Protein AF-A0A7J8BQX2-F1 (afdb_monomer_lite)

Secondary structure (DSSP, 8-state):
----PPPPSS-TT-B-HHHHTTS-EEE-TTS-EEEETTEEEEEGGGHHHHHHHHHHHHTT-S-EEEE--TTSSS-SS-----S-HHHHGGGSPTT-EEEEEE-----BSTTTTTHHHHHIIIIIHHHEEEEEEEEE--HHHHHHHHHHT-S-HHHHHHHHTHHHHHHTT--GGGEEEEEEE-PPPTT-SS---SEEEEEEEE--

InterPro domains:
  IPR016550 Guanidinoacetate N-methyltransferase [PIRSF009285] (1-204)
  IPR029063 S-adenosyl-L-methionine-dependent methyltransferase superfamily [G3DSA:3.40.50.150] (2-77)
  IPR029063 S-adenosyl-L-methionine-dependent methyltransferase superfamily [G3DSA:3.40.50.150] (78-204)
  IPR029063 S-adenosyl-L-methionine-dependent methyltransferase superfamily [SSF53335] (11-202)
  IPR051038 RMT2/GAMT Methyltransferase [PTHR32379] (76-202)

Foldseek 3Di:
DDDPDQDALADVWAFQVVVQQVFDFDQDPVSQFTDTPNHGQDGCLCLVVLCVLLCLQCVQPAAEAEADCGSVSSPDDDDDDDDHCVPVQVVAAFQHGLGYEYRGADRTPVCLLPVVLCCLLPHVQRRHHAFHKYKYDRQLNQQVCCVPPDVDSVVVCVVRPVVSNVNSPFDPVQKDKDKDFRADPPPDSRHGRRIDMIIITGHD

Sequence (204 aa):
MSSSAATPIFAPGENCSPAWRAAPAAYDASDTHLQILGKPVMERWETPYMHALAAAAASKGGRVLEVGFGMAIAATKVVPLKGLWEEVAPTLPDGHFDGILYDTYPLSEETWHTHQFGFIRGHAFRLLKPGGVLTYCNLTSWGELLKTKYSDISTMFQETQVPALLEAGFRPENIRTQVMELVPPADCRYYAFPRVLTPLVTKH

Radius of gyration: 16.62 Å; chains: 1; bounding box: 55×33×41 Å

pLDDT: mean 94.2, std 10.03, range [35.66, 98.88]

Structure (mmCIF, N/CA/C/O backbone):
data_AF-A0A7J8BQX2-F1
#
_entry.id   AF-A0A7J8BQX2-F1
#
loop_
_atom_site.group_PDB
_atom_site.id
_atom_site.type_symbol
_atom_site.label_atom_id
_atom_site.label_alt_id
_atom_site.label_comp_id
_atom_site.label_asym_id
_atom_site.label_entity_id
_atom_site.label_seq_id
_atom_site.pdbx_PDB_ins_code
_atom_site.Cartn_x
_atom_site.Cartn_y
_atom_site.Cartn_z
_atom_site.occupancy
_atom_site.B_iso_or_equiv
_atom_site.auth_seq_id
_atom_site.auth_comp_id
_atom_site.auth_asym_id
_atom_site.auth_atom_id
_atom_site.pdbx_PDB_model_num
ATOM 1 N N . MET A 1 1 ? 34.840 -0.366 -14.457 1.00 35.66 1 MET A N 1
ATOM 2 C CA . MET A 1 1 ? 33.537 -0.855 -14.951 1.00 35.66 1 MET A CA 1
ATOM 3 C C . MET A 1 1 ? 32.502 0.158 -14.506 1.00 35.66 1 MET A C 1
ATOM 5 O O . MET A 1 1 ? 32.422 0.410 -13.313 1.00 35.66 1 MET A O 1
ATOM 9 N N . SER A 1 2 ? 31.848 0.843 -15.443 1.00 36.66 2 SER A N 1
ATOM 10 C CA . SER A 1 2 ? 30.860 1.873 -15.115 1.00 36.66 2 SER A CA 1
ATOM 11 C C . SER A 1 2 ? 29.645 1.181 -14.503 1.00 36.66 2 SER A C 1
ATOM 13 O O . SER A 1 2 ? 29.052 0.326 -15.158 1.00 36.66 2 SER A O 1
ATOM 15 N N . SER A 1 3 ? 29.321 1.469 -13.239 1.00 40.25 3 SER A N 1
ATOM 16 C CA . SER A 1 3 ? 28.053 1.031 -12.662 1.00 40.25 3 SER A CA 1
ATOM 17 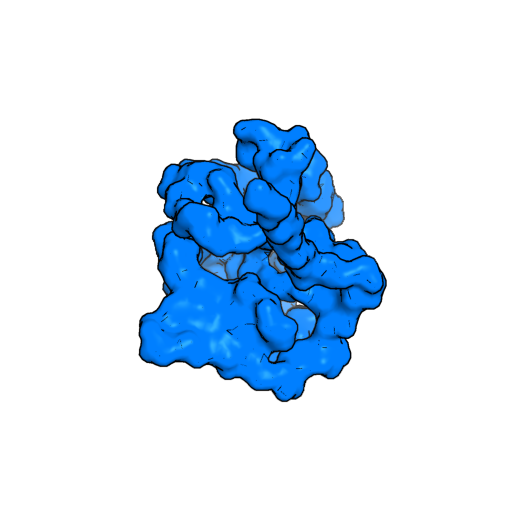C C . SER A 1 3 ? 26.959 1.728 -13.462 1.00 40.25 3 SER A C 1
ATOM 19 O O . SER A 1 3 ? 26.853 2.955 -13.393 1.00 40.25 3 SER A O 1
ATOM 21 N N . SER A 1 4 ? 26.178 0.995 -14.258 1.00 42.53 4 SER A N 1
ATOM 22 C CA . SER A 1 4 ? 24.987 1.589 -14.856 1.00 42.53 4 SER A CA 1
ATOM 23 C C . SER A 1 4 ? 24.111 2.055 -13.699 1.00 42.53 4 SER A C 1
ATOM 25 O O . SER A 1 4 ? 23.650 1.227 -12.911 1.00 42.53 4 SER A O 1
ATOM 27 N N . ALA A 1 5 ? 23.942 3.367 -13.546 1.00 55.00 5 ALA A N 1
ATOM 28 C CA . ALA A 1 5 ? 22.985 3.901 -12.593 1.00 55.00 5 ALA A CA 1
ATOM 29 C C . ALA A 1 5 ? 21.635 3.236 -12.889 1.00 55.00 5 ALA A C 1
ATOM 31 O O . ALA A 1 5 ? 21.180 3.253 -14.035 1.00 55.00 5 ALA A O 1
ATOM 32 N N . ALA A 1 6 ? 21.051 2.571 -11.890 1.00 65.12 6 ALA A N 1
ATOM 33 C CA . ALA A 1 6 ? 19.770 1.904 -12.054 1.00 65.12 6 ALA A CA 1
ATOM 34 C C . ALA A 1 6 ? 18.740 2.928 -12.549 1.00 65.12 6 ALA A C 1
ATOM 36 O O . ALA A 1 6 ? 18.610 4.007 -11.970 1.00 65.12 6 ALA A O 1
ATOM 37 N N . THR A 1 7 ? 18.043 2.614 -13.642 1.00 78.12 7 THR A N 1
ATOM 38 C CA . THR A 1 7 ? 17.021 3.497 -14.211 1.00 78.12 7 THR A CA 1
ATOM 39 C C . THR A 1 7 ? 15.927 3.745 -13.166 1.00 78.12 7 THR A C 1
ATOM 41 O O . THR A 1 7 ? 15.432 2.755 -12.605 1.00 78.12 7 THR A O 1
ATOM 44 N N . PRO A 1 8 ? 15.552 5.014 -12.902 1.00 86.56 8 PRO A N 1
ATOM 45 C CA . PRO A 1 8 ? 14.514 5.344 -11.929 1.00 86.56 8 PRO A CA 1
ATOM 46 C C . PRO A 1 8 ? 13.174 4.712 -12.319 1.00 86.56 8 PRO A C 1
ATOM 48 O O . PRO A 1 8 ? 12.943 4.395 -13.487 1.00 86.56 8 PRO A O 1
ATOM 51 N N . ILE A 1 9 ? 12.291 4.521 -11.335 1.00 90.38 9 ILE A N 1
ATOM 52 C CA . ILE A 1 9 ? 10.957 3.945 -11.566 1.00 90.38 9 ILE A CA 1
ATOM 53 C C . ILE A 1 9 ? 10.106 4.857 -12.459 1.00 90.38 9 ILE A C 1
ATOM 55 O O . ILE A 1 9 ? 9.391 4.356 -13.331 1.00 90.38 9 ILE A O 1
ATOM 59 N N . PHE A 1 10 ? 10.219 6.175 -12.270 1.00 93.12 10 PHE A N 1
ATOM 60 C CA . PHE A 1 10 ? 9.600 7.180 -13.128 1.00 93.12 10 PHE A CA 1
ATOM 61 C C . PHE A 1 10 ? 10.633 8.109 -13.757 1.00 93.12 10 PHE A C 1
ATOM 63 O O . PHE A 1 10 ? 11.588 8.532 -13.102 1.00 93.12 10 PHE A O 1
ATOM 70 N N . ALA A 1 11 ? 10.422 8.452 -15.025 1.00 93.81 11 ALA A N 1
ATOM 71 C CA . ALA A 1 11 ? 11.100 9.585 -15.644 1.00 93.81 11 ALA A CA 1
ATOM 72 C C . ALA A 1 11 ? 10.478 10.917 -15.164 1.00 93.81 11 ALA A C 1
ATOM 74 O O . ALA A 1 11 ? 9.301 10.939 -14.793 1.00 93.81 11 ALA A O 1
ATOM 75 N N . PRO A 1 12 ? 11.221 12.042 -15.199 1.00 94.56 12 PRO A N 1
ATOM 76 C CA . PRO A 1 12 ? 10.672 13.348 -14.833 1.00 94.56 12 PRO A CA 1
ATOM 77 C C . PRO A 1 12 ? 9.405 13.683 -15.633 1.00 94.56 12 PRO A C 1
ATOM 79 O O . PRO A 1 12 ? 9.425 13.652 -16.866 1.00 94.56 12 PRO A O 1
ATOM 82 N N . GLY A 1 13 ? 8.309 13.999 -14.936 1.00 95.00 13 GLY A N 1
ATOM 83 C CA . GLY A 1 13 ? 7.017 14.325 -15.554 1.00 95.00 13 GLY A CA 1
ATOM 84 C C . GLY A 1 13 ? 6.263 13.138 -16.171 1.00 95.00 13 GLY A C 1
ATOM 85 O O . GLY A 1 13 ? 5.269 13.346 -16.867 1.00 95.00 13 GLY A O 1
ATOM 86 N N . GLU A 1 14 ? 6.708 11.898 -15.949 1.00 96.75 14 GLU A N 1
ATOM 87 C CA . GLU A 1 14 ? 6.020 10.715 -16.463 1.00 96.75 14 GLU A CA 1
ATOM 88 C C . GLU A 1 14 ? 4.640 10.543 -15.809 1.00 96.75 14 GLU A C 1
ATOM 90 O O . GLU A 1 14 ? 4.500 10.569 -14.584 1.00 96.75 14 GLU A O 1
ATOM 95 N N . ASN A 1 15 ? 3.619 10.317 -16.641 1.00 96.56 15 ASN A N 1
ATOM 96 C CA . ASN A 1 15 ? 2.254 10.021 -16.218 1.00 96.56 15 ASN A CA 1
ATOM 97 C C . ASN A 1 15 ? 1.692 8.837 -17.017 1.00 96.56 15 ASN A C 1
ATOM 99 O O . ASN A 1 15 ? 1.434 8.930 -18.217 1.00 96.56 15 ASN A O 1
ATOM 103 N N . CYS A 1 16 ? 1.484 7.723 -16.328 1.00 95.62 16 CYS A N 1
ATOM 104 C CA . CYS A 1 16 ? 0.988 6.465 -16.871 1.00 95.62 16 CYS A CA 1
ATOM 105 C C . CYS A 1 16 ? -0.530 6.301 -16.735 1.00 95.62 16 CYS A C 1
ATOM 107 O O . CYS A 1 16 ? -1.086 5.387 -17.346 1.00 95.62 16 CYS A O 1
ATOM 109 N N . SER A 1 17 ? -1.207 7.162 -15.965 1.00 92.69 17 SER A N 1
ATOM 110 C CA . SER A 1 17 ? -2.637 7.024 -15.653 1.00 92.69 17 SER A CA 1
ATOM 111 C C . SER A 1 17 ? -3.531 6.854 -16.897 1.00 92.69 17 SER A C 1
ATOM 113 O O . SER A 1 17 ? -4.303 5.890 -16.934 1.00 92.69 17 SER A O 1
ATOM 115 N N . PRO A 1 18 ? -3.380 7.652 -17.981 1.00 94.06 18 PRO A N 1
ATOM 116 C CA . PRO A 1 18 ? -4.224 7.507 -19.173 1.00 94.06 18 PRO A CA 1
ATOM 117 C C . PRO A 1 18 ? -4.060 6.162 -19.894 1.00 94.06 18 PRO A C 1
ATOM 119 O O . PRO A 1 18 ? -5.002 5.666 -20.510 1.00 94.06 18 PRO A O 1
ATOM 122 N N . ALA A 1 19 ? -2.865 5.570 -19.829 1.00 94.56 19 ALA A N 1
ATOM 123 C CA . ALA A 1 19 ? -2.541 4.323 -20.517 1.00 94.56 19 ALA A CA 1
ATOM 124 C C . ALA A 1 19 ? -2.828 3.080 -19.662 1.00 94.56 19 ALA A C 1
ATOM 126 O O . ALA A 1 19 ? -3.014 1.993 -20.210 1.00 94.56 19 ALA A O 1
ATOM 127 N N . TRP A 1 20 ? -2.897 3.226 -18.334 1.00 94.94 20 TRP A N 1
ATOM 128 C CA . TRP A 1 20 ? -2.900 2.109 -17.385 1.00 94.94 20 TRP A CA 1
ATOM 129 C C . TRP A 1 20 ? -4.010 1.089 -17.647 1.00 94.94 20 TRP A C 1
ATOM 131 O O . TRP A 1 20 ? -3.778 -0.115 -17.626 1.00 94.94 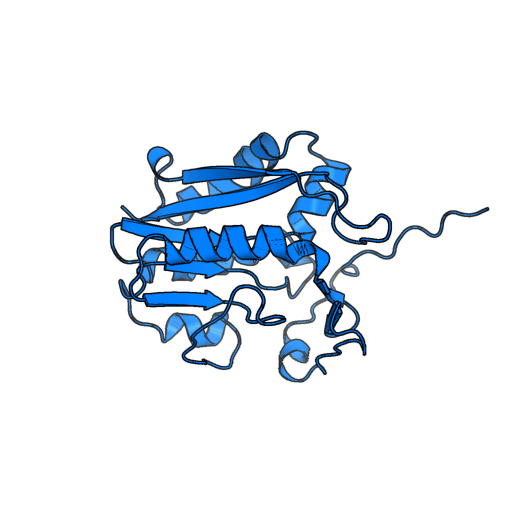20 TRP A O 1
ATOM 141 N N . ARG A 1 21 ? -5.219 1.567 -17.968 1.00 92.56 21 ARG A N 1
ATOM 142 C CA . ARG A 1 21 ? -6.397 0.712 -18.196 1.00 92.56 21 ARG A CA 1
ATOM 143 C C . ARG A 1 21 ? -6.239 -0.240 -19.384 1.00 92.56 21 ARG A C 1
ATOM 145 O O . ARG A 1 21 ? -6.819 -1.324 -19.364 1.00 92.56 21 ARG A O 1
ATOM 152 N N . ALA A 1 22 ? -5.537 0.195 -20.426 1.00 94.25 22 ALA A N 1
ATOM 153 C CA . ALA A 1 22 ? -5.365 -0.556 -21.668 1.00 94.25 22 ALA A CA 1
ATOM 154 C C . ALA A 1 22 ? -3.989 -1.232 -21.766 1.00 94.25 22 ALA A C 1
ATOM 156 O O . ALA A 1 22 ? -3.761 -2.015 -22.687 1.00 94.25 22 ALA A O 1
ATOM 157 N N . ALA A 1 23 ? -3.077 -0.924 -20.842 1.00 96.31 23 ALA A N 1
ATOM 158 C CA . ALA A 1 23 ? -1.740 -1.483 -20.825 1.00 96.31 23 ALA A CA 1
ATOM 159 C C . ALA A 1 23 ? -1.790 -3.010 -20.625 1.00 96.31 23 ALA A C 1
ATOM 161 O O . ALA A 1 23 ? -2.500 -3.490 -19.736 1.00 96.31 23 ALA A O 1
ATOM 162 N N . PRO A 1 24 ? -1.036 -3.791 -21.418 1.00 95.75 24 PRO A N 1
ATOM 163 C CA . PRO A 1 24 ? -0.912 -5.223 -21.190 1.00 95.75 24 PRO A CA 1
ATOM 164 C C . PRO A 1 24 ? -0.323 -5.508 -19.804 1.00 95.75 24 PRO A C 1
ATOM 166 O O . PRO A 1 24 ? 0.697 -4.929 -19.429 1.00 95.75 24 PRO A O 1
ATOM 169 N N . ALA A 1 25 ? -0.951 -6.427 -19.072 1.00 96.50 25 ALA A N 1
ATOM 170 C CA . ALA A 1 25 ? -0.379 -7.014 -17.869 1.00 96.50 25 ALA A CA 1
ATOM 171 C C . ALA A 1 25 ? 0.563 -8.153 -18.280 1.00 96.50 25 ALA A C 1
ATOM 173 O O . ALA A 1 25 ? 0.112 -9.179 -18.794 1.00 96.50 25 ALA A O 1
ATOM 174 N N . ALA A 1 26 ? 1.865 -7.950 -18.097 1.00 96.81 26 ALA A N 1
ATOM 175 C CA . ALA A 1 26 ? 2.896 -8.918 -18.440 1.00 96.81 26 ALA A CA 1
ATOM 176 C C . ALA A 1 26 ? 3.285 -9.723 -17.194 1.00 96.81 26 ALA A C 1
ATOM 178 O O . ALA A 1 26 ? 4.014 -9.228 -16.336 1.00 96.81 26 ALA A O 1
ATOM 179 N N . TYR A 1 27 ? 2.787 -10.955 -17.116 1.00 96.44 27 TYR A N 1
ATOM 180 C CA . TYR A 1 27 ? 3.249 -11.964 -16.164 1.00 96.44 27 TYR A CA 1
ATOM 181 C C . TYR A 1 27 ? 4.399 -12.745 -16.804 1.00 96.44 27 TYR A C 1
ATOM 183 O O . TYR A 1 27 ? 4.314 -13.117 -17.980 1.00 96.44 27 TYR A O 1
ATOM 191 N N . ASP A 1 28 ? 5.479 -12.979 -16.065 1.00 94.88 28 ASP A N 1
ATOM 192 C CA . ASP A 1 28 ? 6.559 -13.852 -16.526 1.00 94.88 28 ASP A CA 1
ATOM 193 C C . ASP A 1 28 ? 6.142 -15.335 -16.500 1.00 94.88 28 ASP A C 1
ATOM 195 O O . ASP A 1 28 ? 5.155 -15.731 -15.883 1.00 94.88 28 ASP A O 1
ATOM 199 N N . ALA A 1 29 ? 6.890 -16.190 -17.203 1.00 95.69 29 ALA A N 1
ATOM 200 C CA . ALA A 1 29 ? 6.536 -17.607 -17.350 1.00 95.69 29 ALA A CA 1
ATOM 201 C C . ALA A 1 29 ? 6.573 -18.391 -16.024 1.00 95.69 29 ALA A C 1
ATOM 203 O O . ALA A 1 29 ? 5.869 -19.388 -15.879 1.00 95.69 29 ALA A O 1
ATOM 204 N N . SER A 1 30 ? 7.401 -17.952 -15.072 1.00 95.31 30 SER A N 1
ATOM 205 C CA . SER A 1 30 ? 7.474 -18.493 -13.711 1.00 95.31 30 SER A CA 1
ATOM 206 C C . SER A 1 30 ? 6.420 -17.911 -12.769 1.00 95.31 30 SER A C 1
ATOM 208 O O . SER A 1 30 ? 6.366 -18.327 -11.611 1.00 95.31 30 SER A O 1
ATOM 210 N N . ASP A 1 31 ? 5.597 -16.974 -13.251 1.00 94.25 31 ASP A N 1
ATOM 211 C CA . ASP A 1 31 ? 4.585 -16.259 -12.479 1.00 94.25 31 ASP A CA 1
ATOM 212 C C . ASP A 1 31 ? 5.177 -15.644 -11.204 1.00 94.25 31 ASP A C 1
ATOM 214 O O . ASP A 1 31 ? 4.578 -15.690 -10.144 1.00 94.25 31 ASP A O 1
ATOM 218 N N . THR A 1 32 ? 6.400 -15.124 -11.276 1.00 95.06 32 THR A N 1
ATOM 219 C CA . THR A 1 32 ? 7.143 -14.489 -10.181 1.00 95.06 32 THR A CA 1
ATOM 220 C C . THR A 1 32 ? 7.116 -12.965 -10.229 1.00 95.06 32 THR A C 1
ATOM 222 O O . THR A 1 32 ? 7.325 -12.348 -9.185 1.00 95.06 32 THR A O 1
ATOM 225 N N . HIS A 1 33 ? 6.824 -12.372 -11.390 1.00 95.56 33 HIS A N 1
ATOM 226 C CA . HIS A 1 33 ? 6.801 -10.925 -11.604 1.00 95.56 33 HIS A CA 1
ATOM 227 C C . HIS A 1 33 ? 5.577 -10.513 -12.422 1.00 95.56 33 HIS A C 1
ATOM 229 O O . HIS A 1 33 ? 5.249 -11.130 -13.437 1.00 95.56 33 HIS A O 1
ATOM 235 N N . LEU A 1 34 ? 4.968 -9.399 -12.027 1.00 96.81 34 LEU A N 1
ATOM 236 C CA . LEU A 1 34 ? 3.984 -8.668 -12.812 1.00 96.81 34 LEU A CA 1
ATOM 237 C C . LEU A 1 34 ? 4.567 -7.320 -13.226 1.00 96.81 34 LEU A C 1
ATOM 239 O O . LEU A 1 34 ? 4.945 -6.500 -12.385 1.00 96.81 34 LEU A O 1
ATOM 243 N N . GLN A 1 35 ? 4.568 -7.062 -14.531 1.00 96.69 35 GLN A N 1
ATOM 244 C CA . GLN A 1 35 ? 4.929 -5.771 -15.097 1.00 96.69 35 GLN A CA 1
ATOM 245 C C . GLN A 1 35 ? 3.771 -5.147 -15.871 1.00 96.69 35 GLN A C 1
ATOM 247 O O . GLN A 1 35 ? 3.062 -5.814 -16.623 1.00 96.69 35 GLN A O 1
ATOM 252 N N . ILE A 1 36 ? 3.610 -3.833 -15.725 1.00 96.56 36 ILE A N 1
ATOM 253 C CA . ILE A 1 36 ? 2.681 -3.019 -16.520 1.00 96.56 36 ILE A CA 1
ATOM 254 C C . ILE A 1 36 ? 3.464 -1.806 -17.011 1.00 96.56 36 ILE A C 1
ATOM 256 O O . ILE A 1 36 ? 4.127 -1.136 -16.222 1.00 96.56 36 ILE A O 1
ATOM 260 N N . LEU A 1 37 ? 3.449 -1.550 -18.325 1.00 95.81 37 LEU A N 1
ATOM 261 C CA . LEU A 1 37 ? 4.271 -0.503 -18.960 1.00 95.81 37 LEU A CA 1
ATOM 262 C C . LEU A 1 37 ? 5.776 -0.620 -18.619 1.00 95.81 37 LEU A C 1
ATOM 264 O O . LEU A 1 37 ? 6.475 0.381 -18.493 1.00 95.81 37 LEU A O 1
ATOM 268 N N . GLY A 1 38 ? 6.273 -1.850 -18.433 1.00 94.06 38 GLY A N 1
ATOM 269 C CA . GLY A 1 38 ? 7.666 -2.129 -18.057 1.00 94.06 38 GLY A CA 1
ATOM 270 C C . GLY A 1 38 ? 8.026 -1.796 -16.602 1.00 94.06 38 GLY A C 1
ATOM 271 O O . GLY A 1 38 ? 9.192 -1.915 -16.224 1.00 94.06 38 GLY A O 1
ATOM 272 N N . LYS A 1 39 ? 7.054 -1.385 -15.779 1.00 95.25 39 LYS A N 1
ATOM 273 C CA . LYS A 1 39 ? 7.255 -1.086 -14.356 1.00 95.25 39 LYS A CA 1
ATOM 274 C C . LYS A 1 39 ? 7.078 -2.352 -13.508 1.00 95.25 39 LYS A C 1
ATOM 276 O O . LYS A 1 39 ? 6.156 -3.111 -13.805 1.00 95.25 39 LYS A O 1
ATOM 281 N N . PRO A 1 40 ? 7.916 -2.593 -12.479 1.00 95.00 40 PRO A N 1
ATOM 282 C CA . PRO A 1 40 ? 7.775 -3.742 -11.583 1.00 95.00 40 PRO A CA 1
ATOM 283 C C . PRO A 1 40 ? 6.602 -3.491 -10.628 1.00 95.00 40 PRO A C 1
ATOM 285 O O . PRO A 1 40 ? 6.750 -2.765 -9.649 1.00 95.00 40 PRO A O 1
ATOM 288 N N . VAL A 1 41 ? 5.417 -4.003 -10.971 1.00 95.62 41 VAL A N 1
ATOM 289 C CA . VAL A 1 41 ? 4.172 -3.724 -10.235 1.00 95.62 41 VAL A CA 1
ATOM 290 C C . VAL A 1 41 ? 4.012 -4.643 -9.031 1.00 95.62 41 VAL A C 1
ATOM 292 O O . VAL A 1 41 ? 3.532 -4.182 -8.004 1.00 95.62 41 VAL A O 1
ATOM 295 N N . MET A 1 42 ? 4.379 -5.919 -9.164 1.00 95.69 42 MET A N 1
ATOM 296 C CA . MET A 1 42 ? 4.287 -6.904 -8.085 1.00 95.69 42 MET A CA 1
ATOM 297 C C . MET A 1 42 ? 5.329 -8.006 -8.279 1.00 95.69 42 MET A C 1
ATOM 299 O O . MET A 1 42 ? 5.531 -8.458 -9.409 1.00 95.69 42 MET A O 1
ATOM 303 N N . GLU A 1 43 ? 5.946 -8.475 -7.195 1.00 96.50 43 GLU A N 1
ATOM 304 C CA . GLU A 1 43 ? 6.924 -9.569 -7.223 1.00 96.50 43 GLU A CA 1
ATOM 305 C C . GLU A 1 43 ? 6.673 -10.589 -6.099 1.00 96.50 43 GLU A C 1
ATOM 307 O O . GLU A 1 43 ? 6.316 -10.244 -4.971 1.00 96.50 43 GLU A O 1
ATOM 312 N N . ARG A 1 44 ? 6.886 -11.884 -6.370 1.00 96.44 44 ARG A N 1
ATOM 313 C CA . ARG A 1 44 ? 6.571 -12.964 -5.411 1.00 96.44 44 ARG A CA 1
ATOM 314 C C . ARG A 1 44 ? 7.412 -12.961 -4.135 1.00 96.44 44 ARG A C 1
ATOM 316 O O . ARG A 1 44 ? 6.974 -13.557 -3.148 1.00 96.44 44 ARG A O 1
ATOM 323 N N . TRP A 1 45 ? 8.583 -12.324 -4.109 1.00 97.56 45 TRP A N 1
ATOM 324 C CA . TRP A 1 45 ? 9.386 -12.235 -2.880 1.00 97.56 45 TRP A CA 1
ATOM 325 C C . TRP A 1 45 ? 8.634 -11.501 -1.757 1.00 97.56 45 TRP A C 1
ATOM 327 O O . TRP A 1 45 ? 8.873 -11.763 -0.579 1.00 97.56 45 TRP A O 1
ATOM 337 N N . GLU A 1 46 ? 7.659 -10.662 -2.117 1.00 96.94 46 GLU A N 1
ATOM 338 C CA . GLU A 1 46 ? 6.804 -9.910 -1.196 1.00 96.94 46 GLU A CA 1
ATOM 339 C C . GLU A 1 46 ? 5.752 -10.779 -0.491 1.00 96.94 46 GLU A C 1
ATOM 341 O O . GLU A 1 46 ? 5.045 -10.296 0.390 1.00 96.94 46 GLU A O 1
ATOM 346 N N . THR A 1 47 ? 5.636 -12.068 -0.833 1.00 97.00 47 THR A N 1
ATOM 347 C CA . THR A 1 47 ? 4.580 -12.961 -0.321 1.00 97.00 47 THR A CA 1
ATOM 348 C C . THR A 1 47 ? 4.401 -12.914 1.204 1.00 97.00 47 THR A C 1
ATOM 350 O O . THR A 1 47 ? 3.265 -12.742 1.655 1.00 97.00 47 THR A O 1
ATOM 353 N N . PRO A 1 48 ? 5.461 -13.003 2.037 1.00 97.69 48 PRO A N 1
ATOM 354 C CA . PRO A 1 48 ? 5.296 -12.921 3.490 1.00 97.69 48 PRO A CA 1
ATOM 355 C C . PRO A 1 48 ? 4.705 -11.582 3.948 1.00 97.69 48 PRO A C 1
ATOM 357 O O . PRO A 1 48 ? 3.926 -11.545 4.899 1.00 97.69 48 PRO A O 1
ATOM 360 N N . TYR A 1 49 ? 5.050 -10.495 3.257 1.00 98.19 49 TYR A N 1
ATOM 361 C CA . TYR A 1 49 ? 4.549 -9.161 3.556 1.00 98.19 49 TYR A CA 1
ATOM 362 C C . TYR A 1 49 ? 3.090 -8.988 3.130 1.00 98.19 49 TYR A C 1
ATOM 364 O O . TYR A 1 49 ? 2.270 -8.507 3.911 1.00 98.19 49 TYR A O 1
ATOM 372 N N . MET A 1 50 ? 2.730 -9.479 1.946 1.00 97.62 50 MET A N 1
ATOM 373 C CA . MET A 1 50 ? 1.341 -9.500 1.484 1.00 97.62 50 MET A CA 1
ATOM 374 C C . MET A 1 50 ? 0.431 -10.292 2.422 1.00 97.62 50 MET A C 1
ATOM 376 O O . MET A 1 50 ? -0.687 -9.865 2.702 1.00 97.62 50 MET A O 1
ATOM 380 N N . HIS A 1 51 ? 0.918 -11.402 2.985 1.00 96.19 51 HIS A N 1
ATOM 381 C CA . HIS A 1 51 ? 0.183 -12.132 4.018 1.00 96.19 51 HIS A CA 1
ATOM 382 C C . HIS A 1 51 ? -0.026 -11.298 5.292 1.00 96.19 51 HIS A C 1
ATOM 384 O O . HIS A 1 51 ? -1.094 -11.383 5.899 1.00 96.19 51 HIS A O 1
ATOM 390 N N . ALA A 1 52 ? 0.951 -10.479 5.697 1.00 97.50 52 ALA A N 1
ATOM 391 C CA . ALA A 1 52 ? 0.814 -9.594 6.855 1.00 97.50 52 ALA A CA 1
ATOM 392 C C . ALA A 1 52 ? -0.239 -8.497 6.617 1.00 97.50 52 ALA A C 1
ATOM 394 O O . ALA A 1 52 ? -1.097 -8.274 7.476 1.00 97.50 52 ALA A O 1
ATOM 395 N N . LEU A 1 53 ? -0.241 -7.876 5.431 1.00 97.81 53 LEU A N 1
ATOM 396 C CA . LEU A 1 53 ? -1.269 -6.910 5.025 1.00 97.81 53 LEU A CA 1
ATOM 397 C C . LEU A 1 53 ? -2.657 -7.566 4.961 1.00 97.81 53 LEU A C 1
ATOM 399 O O . LEU A 1 53 ? -3.616 -7.059 5.545 1.00 97.81 53 LEU A O 1
ATOM 403 N N . ALA A 1 54 ? -2.770 -8.735 4.328 1.00 96.25 54 ALA A N 1
ATOM 404 C CA . ALA A 1 54 ? -4.025 -9.481 4.253 1.00 96.25 54 ALA A CA 1
ATOM 405 C C . ALA A 1 54 ? -4.566 -9.826 5.650 1.00 96.25 54 ALA A C 1
ATOM 407 O O . ALA A 1 54 ? -5.748 -9.616 5.929 1.00 96.25 54 ALA A O 1
ATOM 408 N N . ALA A 1 55 ? -3.700 -10.282 6.561 1.00 95.88 55 ALA A N 1
ATOM 409 C CA . ALA A 1 55 ? -4.072 -10.569 7.944 1.00 95.88 55 ALA A CA 1
ATOM 410 C C . ALA A 1 55 ? -4.523 -9.309 8.703 1.00 95.88 55 ALA A C 1
ATOM 412 O O . ALA A 1 55 ? -5.501 -9.365 9.453 1.00 95.88 55 ALA A O 1
ATOM 413 N N . ALA A 1 56 ? -3.860 -8.166 8.498 1.00 97.31 56 ALA A N 1
ATOM 414 C CA . ALA A 1 56 ? -4.243 -6.900 9.120 1.00 97.31 56 ALA A CA 1
ATOM 415 C C . ALA A 1 56 ? -5.627 -6.429 8.642 1.00 97.31 56 ALA A C 1
ATOM 417 O O . ALA A 1 56 ? -6.494 -6.131 9.473 1.00 97.31 56 ALA A O 1
ATOM 418 N N . ALA A 1 57 ? -5.867 -6.433 7.328 1.00 97.19 57 ALA A N 1
ATOM 419 C CA . ALA A 1 57 ? -7.154 -6.054 6.745 1.00 97.19 57 ALA A CA 1
ATOM 420 C C . ALA A 1 57 ? -8.279 -7.019 7.159 1.00 97.19 57 ALA A C 1
ATOM 422 O O . ALA A 1 57 ? -9.373 -6.588 7.509 1.00 97.19 57 ALA A O 1
ATOM 423 N N . ALA A 1 58 ? -8.009 -8.325 7.201 1.00 96.62 58 ALA A N 1
ATOM 424 C CA . ALA A 1 58 ? -8.990 -9.337 7.589 1.00 96.62 58 ALA A CA 1
ATOM 425 C C . ALA A 1 58 ? -9.144 -9.518 9.112 1.00 96.62 58 ALA A C 1
ATOM 427 O O . ALA A 1 58 ? -9.971 -10.319 9.548 1.00 96.62 58 ALA A O 1
ATOM 428 N N . SER A 1 59 ? -8.402 -8.772 9.940 1.00 97.12 59 SER A N 1
ATOM 429 C CA . SER A 1 59 ? -8.361 -8.956 11.404 1.00 97.12 59 SER A CA 1
ATOM 430 C C . SER A 1 59 ? -9.706 -8.761 12.117 1.00 97.12 59 SER A C 1
ATOM 432 O O . SER A 1 59 ? -9.877 -9.202 13.255 1.00 97.12 59 SER A O 1
ATOM 434 N N . LYS A 1 60 ? -10.672 -8.108 11.459 1.00 96.88 60 LYS A N 1
ATOM 435 C CA . LYS A 1 60 ? -12.045 -7.906 11.950 1.00 96.88 60 LYS A CA 1
ATOM 436 C C . LYS A 1 60 ? -13.067 -8.863 11.329 1.00 96.88 60 LYS A C 1
ATOM 438 O O . LYS A 1 60 ? -14.236 -8.829 11.708 1.00 96.88 60 LYS A O 1
ATOM 443 N N . GLY A 1 61 ? -12.642 -9.724 10.403 1.00 92.31 61 GLY A N 1
ATOM 444 C CA . GLY A 1 61 ? -13.535 -10.526 9.575 1.00 92.31 61 GLY A CA 1
ATOM 445 C C . GLY A 1 61 ? -14.457 -9.643 8.730 1.00 92.31 61 GLY A C 1
ATOM 446 O O . GLY A 1 61 ? -14.076 -8.557 8.301 1.00 92.31 61 GLY A O 1
ATOM 447 N N . GLY A 1 62 ? -15.687 -10.104 8.500 1.00 94.38 62 GLY A N 1
ATOM 448 C CA . GLY A 1 62 ? -16.709 -9.304 7.826 1.00 94.38 62 GLY A CA 1
ATOM 449 C C . GLY A 1 62 ? -16.366 -8.975 6.370 1.00 94.38 62 GLY A C 1
ATOM 450 O O . GLY A 1 62 ? -15.990 -9.857 5.598 1.00 94.38 62 GLY A O 1
ATOM 451 N N . ARG A 1 63 ? -16.572 -7.714 5.975 1.00 95.94 63 ARG A N 1
ATOM 452 C CA . ARG A 1 63 ? -16.342 -7.227 4.607 1.00 95.94 63 ARG A CA 1
ATOM 453 C C . ARG A 1 63 ? -14.991 -6.531 4.509 1.00 95.94 63 ARG A C 1
ATOM 455 O O . ARG A 1 63 ? -14.803 -5.481 5.120 1.00 95.94 63 ARG A O 1
ATOM 462 N N . VAL A 1 64 ? -14.104 -7.070 3.680 1.00 96.75 64 VAL A N 1
ATOM 463 C CA . VAL A 1 64 ? -12.793 -6.484 3.382 1.00 96.75 64 VAL A CA 1
ATOM 464 C C . VAL A 1 64 ? -12.809 -5.888 1.975 1.00 96.75 64 VAL A C 1
ATOM 466 O O . VAL A 1 64 ? -13.261 -6.544 1.037 1.00 96.75 64 VAL A O 1
ATOM 469 N N . LEU A 1 65 ? -12.345 -4.646 1.835 1.00 97.12 65 LEU A N 1
ATOM 470 C CA . LEU A 1 65 ? -12.072 -4.011 0.545 1.00 97.12 65 LEU A CA 1
ATOM 471 C C . LEU A 1 65 ? -10.580 -4.119 0.244 1.00 97.12 65 LEU A C 1
ATOM 473 O O . LEU A 1 65 ? -9.765 -3.614 1.006 1.00 97.12 65 LEU A O 1
ATOM 477 N N . GLU A 1 66 ? -10.236 -4.714 -0.887 1.00 96.81 66 GLU A N 1
ATOM 478 C CA . GLU A 1 66 ? -8.878 -4.715 -1.425 1.00 96.81 66 GLU A CA 1
ATOM 479 C C . GLU A 1 66 ? -8.832 -3.806 -2.655 1.00 96.81 66 GLU A C 1
ATOM 481 O O . GLU A 1 66 ? -9.685 -3.906 -3.542 1.00 96.81 66 GLU A O 1
ATOM 486 N N . VAL A 1 67 ? -7.864 -2.892 -2.695 1.00 95.75 67 VAL A N 1
ATOM 487 C CA . VAL A 1 67 ? -7.648 -1.969 -3.812 1.00 95.75 67 VAL A CA 1
ATOM 488 C C . VAL A 1 67 ? -6.284 -2.273 -4.420 1.00 95.75 67 VAL A C 1
ATOM 490 O O . VAL A 1 67 ? -5.264 -1.905 -3.846 1.00 95.75 67 VAL A O 1
ATOM 493 N N . GLY A 1 68 ? -6.307 -2.927 -5.586 1.00 91.69 68 GLY A N 1
ATOM 494 C CA . GLY A 1 68 ? -5.128 -3.462 -6.273 1.00 91.69 68 GLY A CA 1
ATOM 495 C C . GLY A 1 68 ? -5.040 -4.983 -6.131 1.00 91.69 68 GLY A C 1
ATOM 496 O O . GLY A 1 68 ? -4.682 -5.484 -5.083 1.00 91.69 68 GLY A O 1
ATOM 497 N N . PHE A 1 69 ? -5.400 -5.724 -7.187 1.00 91.94 69 PHE A N 1
ATOM 498 C CA . PHE A 1 69 ? -5.459 -7.197 -7.141 1.00 91.94 69 PHE A CA 1
ATOM 499 C C . PHE A 1 69 ? -4.100 -7.876 -7.386 1.00 91.94 69 PHE A C 1
ATOM 501 O O . PHE A 1 69 ? -3.869 -8.997 -6.935 1.00 91.94 69 PHE A O 1
ATOM 508 N N . GLY A 1 70 ? -3.212 -7.213 -8.138 1.00 90.50 70 GLY A N 1
ATOM 509 C CA . GLY A 1 70 ? -1.870 -7.706 -8.454 1.00 90.50 70 GLY A CA 1
ATOM 510 C C . GLY A 1 70 ? -1.862 -9.162 -8.927 1.00 90.50 70 GLY A C 1
ATOM 511 O O . GLY A 1 70 ? -2.564 -9.528 -9.868 1.00 90.50 70 GLY A O 1
ATOM 512 N N . MET A 1 71 ? -1.075 -9.986 -8.235 1.00 90.94 71 MET A N 1
ATOM 513 C CA . MET A 1 71 ? -0.906 -11.422 -8.491 1.00 90.94 71 MET A CA 1
ATOM 514 C C . MET A 1 71 ? -1.785 -12.308 -7.586 1.00 90.94 71 MET A C 1
ATOM 516 O O . MET A 1 71 ? -1.476 -13.482 -7.390 1.00 90.94 71 MET A O 1
ATOM 520 N N . ALA A 1 72 ? -2.845 -11.752 -6.984 1.00 89.00 72 ALA A N 1
ATOM 521 C CA . ALA A 1 72 ? -3.745 -12.452 -6.060 1.00 89.00 72 ALA A CA 1
ATOM 522 C C . ALA A 1 72 ? -3.043 -13.093 -4.843 1.00 89.00 72 ALA A C 1
ATOM 524 O O . ALA A 1 72 ? -3.485 -14.117 -4.330 1.00 89.00 72 ALA A O 1
ATOM 525 N N . ILE A 1 73 ? -1.937 -12.501 -4.376 1.00 76.19 73 ILE A N 1
ATOM 526 C CA . ILE A 1 73 ? -1.186 -13.017 -3.221 1.00 76.19 73 ILE A CA 1
ATOM 527 C C . ILE A 1 73 ? -1.934 -12.717 -1.909 1.00 76.19 73 ILE A C 1
ATOM 529 O O . ILE A 1 73 ? -1.970 -13.559 -1.015 1.00 76.19 73 ILE A O 1
ATOM 533 N N . ALA A 1 74 ? -2.568 -11.545 -1.799 1.00 70.44 74 ALA A N 1
ATOM 534 C CA . ALA A 1 74 ? -3.389 -11.175 -0.642 1.00 70.44 74 ALA A CA 1
ATOM 535 C C . ALA A 1 74 ? -4.840 -11.705 -0.727 1.00 70.44 74 ALA A C 1
ATOM 537 O O . ALA A 1 74 ? -5.473 -11.972 0.298 1.00 70.44 74 ALA A O 1
ATOM 538 N N . ALA A 1 75 ? -5.364 -11.888 -1.942 1.00 79.06 75 ALA A N 1
ATOM 539 C CA . ALA A 1 75 ? -6.774 -12.164 -2.202 1.00 79.06 75 ALA A CA 1
ATOM 540 C C . ALA A 1 75 ? -7.117 -13.667 -2.220 1.00 79.06 75 ALA A C 1
ATOM 542 O O . ALA A 1 75 ? -6.501 -14.447 -2.939 1.00 79.06 75 ALA A O 1
ATOM 543 N N . THR A 1 76 ? -8.182 -14.083 -1.520 1.00 67.06 76 THR A N 1
ATOM 544 C CA . THR A 1 76 ? -8.688 -15.480 -1.572 1.00 67.06 76 THR A CA 1
ATOM 545 C C . THR A 1 76 ? -10.180 -15.614 -1.904 1.00 67.06 76 THR A C 1
ATOM 547 O O . THR A 1 76 ? 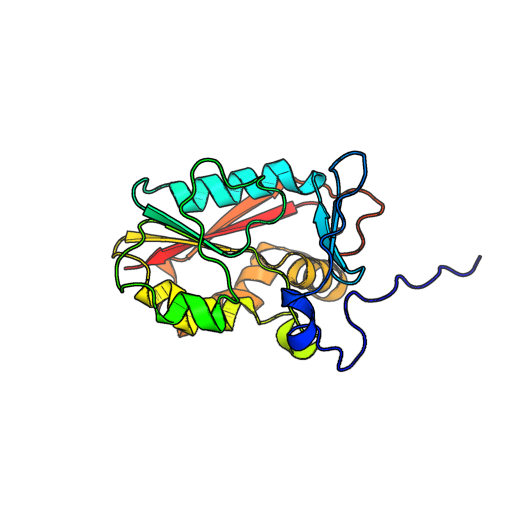-10.585 -16.609 -2.504 1.00 67.06 76 THR A O 1
ATOM 550 N N . LYS A 1 77 ? -11.023 -14.625 -1.567 1.00 68.25 77 LYS A N 1
ATOM 551 C CA . LYS A 1 77 ? -12.466 -14.611 -1.883 1.00 68.25 77 LYS A CA 1
ATOM 552 C C . LYS A 1 77 ? -12.925 -13.187 -2.201 1.00 68.25 77 LYS A C 1
ATOM 554 O O . LYS A 1 77 ? -12.936 -12.344 -1.310 1.00 68.25 77 LYS A O 1
ATOM 559 N N . VAL A 1 78 ? -13.316 -12.927 -3.453 1.00 75.88 78 VAL A N 1
ATOM 560 C CA . VAL A 1 78 ? -13.477 -11.553 -3.967 1.00 75.88 78 VAL A CA 1
ATOM 561 C C . VAL A 1 78 ? -14.810 -11.307 -4.676 1.00 75.88 78 VAL A C 1
ATOM 563 O O . VAL A 1 78 ? -15.335 -12.179 -5.367 1.00 75.88 78 VAL A O 1
ATOM 566 N N . VAL A 1 79 ? -15.335 -10.086 -4.530 1.00 78.94 79 VAL A N 1
ATOM 567 C CA . VAL A 1 79 ? -16.358 -9.506 -5.413 1.00 78.94 79 VAL A CA 1
ATOM 568 C C . VAL A 1 79 ? -15.651 -8.446 -6.263 1.00 78.94 79 VAL A C 1
ATOM 570 O O . VAL A 1 79 ? -15.262 -7.413 -5.717 1.00 78.94 79 VAL A O 1
ATOM 573 N N . PRO A 1 80 ? -15.417 -8.692 -7.564 1.00 82.38 80 PRO A N 1
ATOM 574 C CA . PRO A 1 80 ? -14.579 -7.815 -8.370 1.00 82.38 80 PRO A CA 1
ATOM 575 C C . PRO A 1 80 ? -15.325 -6.547 -8.798 1.00 82.38 80 PRO A C 1
ATOM 577 O O . PRO A 1 80 ? -16.448 -6.609 -9.298 1.00 82.38 80 PRO A O 1
ATOM 580 N N . LEU A 1 81 ? -14.650 -5.403 -8.681 1.00 82.62 81 LEU A N 1
ATOM 581 C CA . LEU A 1 81 ? -15.052 -4.133 -9.285 1.00 82.62 81 LEU A CA 1
ATOM 582 C C . LEU A 1 81 ? -13.913 -3.644 -10.179 1.00 82.62 81 LEU A C 1
ATOM 584 O O . LEU A 1 81 ? -12.786 -3.475 -9.721 1.00 82.62 81 LEU A O 1
ATOM 588 N N . LYS A 1 82 ? -14.193 -3.449 -11.470 1.00 87.19 82 LYS A N 1
ATOM 589 C CA . LYS A 1 82 ? -13.187 -3.039 -12.456 1.00 87.19 82 LYS A CA 1
ATOM 590 C C . LYS A 1 82 ? -13.195 -1.523 -12.626 1.00 87.19 82 LYS A C 1
ATOM 592 O O . LYS A 1 82 ? -14.214 -0.961 -13.010 1.00 87.19 82 LYS A O 1
ATOM 597 N N . GLY A 1 83 ? -12.040 -0.894 -12.446 1.00 89.25 83 GLY A N 1
ATOM 598 C CA . GLY A 1 83 ? -11.840 0.527 -12.713 1.00 89.25 83 GLY A CA 1
ATOM 599 C C . GLY A 1 83 ? -10.670 1.094 -11.920 1.00 89.25 83 GLY A C 1
ATOM 600 O O . GLY A 1 83 ? -10.042 0.385 -11.136 1.00 89.25 83 GLY A O 1
ATOM 601 N N . LEU A 1 84 ? -10.390 2.375 -12.144 1.00 90.81 84 LEU A N 1
ATOM 602 C CA . LEU A 1 84 ? -9.516 3.150 -11.270 1.00 90.81 84 LEU A CA 1
ATOM 603 C C . LEU A 1 84 ? -10.237 3.395 -9.938 1.00 90.81 84 LEU A C 1
ATOM 605 O O . LEU A 1 84 ? -11.463 3.554 -9.920 1.00 90.81 84 LEU A O 1
ATOM 609 N N . TRP A 1 85 ? -9.508 3.416 -8.820 1.00 93.62 85 TRP A N 1
ATOM 610 C CA . TRP A 1 85 ? -10.140 3.622 -7.512 1.00 93.62 85 TRP A CA 1
ATOM 611 C C . TRP A 1 85 ? -10.787 5.008 -7.435 1.00 93.62 85 TRP A C 1
ATOM 613 O O . TRP A 1 85 ? -11.820 5.157 -6.795 1.00 93.62 85 TRP A O 1
ATOM 623 N N . GLU A 1 86 ? -10.243 5.983 -8.158 1.00 93.88 86 GLU A N 1
ATOM 624 C CA . GLU A 1 86 ? -10.748 7.345 -8.309 1.00 93.88 86 GLU A CA 1
ATOM 625 C C . GLU A 1 86 ? -12.178 7.375 -8.877 1.00 93.88 86 GLU A C 1
ATOM 627 O O . GLU A 1 86 ? -12.960 8.264 -8.551 1.00 93.88 86 GLU A O 1
ATOM 632 N N . GLU A 1 87 ? -12.541 6.387 -9.700 1.00 93.19 87 GLU A N 1
ATOM 633 C CA . GLU A 1 87 ? -13.868 6.261 -10.317 1.00 93.19 87 GLU A CA 1
ATOM 634 C C . GLU A 1 87 ? -14.781 5.312 -9.529 1.00 93.19 87 GLU A C 1
ATOM 636 O O . GLU A 1 87 ? -15.984 5.543 -9.415 1.00 93.19 87 GLU A O 1
ATOM 641 N N . VAL A 1 88 ? -14.217 4.233 -8.976 1.00 95.19 88 VAL A N 1
ATOM 642 C CA . VAL A 1 88 ? -14.981 3.172 -8.304 1.00 95.19 88 VAL A CA 1
ATOM 643 C C . VAL A 1 88 ? -15.268 3.519 -6.847 1.00 95.19 88 VAL A C 1
ATOM 645 O O . VAL A 1 88 ? -16.403 3.366 -6.391 1.00 95.19 88 VAL A O 1
ATOM 648 N N . ALA A 1 89 ? -14.271 3.999 -6.100 1.00 95.88 89 ALA A N 1
ATOM 649 C CA . ALA A 1 89 ? -14.394 4.252 -4.669 1.00 95.88 89 ALA A CA 1
ATOM 650 C C . ALA A 1 89 ? -15.503 5.256 -4.318 1.00 95.88 89 ALA A C 1
ATOM 652 O O . ALA A 1 89 ? -16.169 5.005 -3.315 1.00 95.88 89 ALA A O 1
ATOM 653 N N . PRO A 1 90 ? -15.799 6.316 -5.103 1.00 97.69 90 PRO A N 1
ATOM 654 C CA . PRO A 1 90 ? -16.954 7.187 -4.857 1.00 97.69 90 PRO A CA 1
ATOM 655 C C . PRO A 1 90 ? -18.312 6.469 -4.876 1.00 97.69 90 PRO A C 1
ATOM 657 O O . PRO A 1 90 ? -19.236 6.896 -4.190 1.00 97.69 90 PRO A O 1
ATOM 660 N N . THR A 1 91 ? -18.439 5.363 -5.615 1.00 97.06 91 THR A N 1
ATOM 661 C CA . THR A 1 91 ? -19.701 4.605 -5.736 1.00 97.06 91 THR A CA 1
ATOM 662 C C . THR A 1 91 ? -19.968 3.674 -4.553 1.00 97.06 91 THR A C 1
ATOM 664 O O . THR A 1 91 ? -21.081 3.175 -4.387 1.00 97.06 91 THR A O 1
ATOM 667 N N . LEU A 1 92 ? -18.954 3.430 -3.718 1.00 97.00 92 LEU A N 1
ATOM 668 C CA . LEU A 1 92 ? -19.058 2.520 -2.585 1.00 97.00 92 LEU A CA 1
ATOM 669 C C . LEU A 1 92 ? -19.833 3.161 -1.416 1.00 97.00 92 LEU A C 1
ATOM 671 O O . LEU A 1 92 ? -19.711 4.366 -1.177 1.00 97.00 92 LEU A O 1
ATOM 675 N N . PRO A 1 93 ? -20.621 2.383 -0.659 1.00 97.38 93 PRO A N 1
ATOM 676 C CA . PRO A 1 93 ? -21.360 2.896 0.493 1.00 97.38 93 PRO A CA 1
ATOM 677 C C . PRO A 1 93 ? -20.441 3.243 1.676 1.00 97.38 93 PRO A C 1
ATOM 679 O O . PRO A 1 93 ? -19.463 2.544 1.946 1.00 97.38 93 PRO A O 1
ATOM 682 N N . ASP A 1 94 ? -20.798 4.295 2.416 1.00 98.38 94 ASP A N 1
ATOM 683 C CA . ASP A 1 94 ? -20.144 4.666 3.678 1.00 98.38 94 ASP A CA 1
ATOM 684 C C . ASP A 1 94 ? -20.303 3.580 4.748 1.00 98.38 94 ASP A C 1
ATOM 686 O O . ASP A 1 94 ? -21.302 2.855 4.784 1.00 98.38 94 ASP A O 1
ATOM 690 N N . GLY A 1 95 ? -19.325 3.489 5.655 1.00 98.25 95 GLY A N 1
ATOM 691 C CA . GLY A 1 95 ? -19.405 2.632 6.839 1.00 98.25 95 GLY A CA 1
ATOM 692 C C . GLY A 1 95 ? -19.637 1.159 6.511 1.00 98.25 95 GLY A C 1
ATOM 693 O O . GLY A 1 95 ? -20.334 0.455 7.244 1.00 98.25 95 GLY A O 1
ATOM 694 N N . HIS A 1 96 ? -19.120 0.686 5.380 1.00 97.94 96 HIS A N 1
ATOM 695 C CA . HIS A 1 96 ? -19.448 -0.633 4.864 1.00 97.94 96 HIS A CA 1
ATOM 696 C C . HIS A 1 96 ? -18.392 -1.678 5.208 1.00 97.94 96 HIS A C 1
ATOM 698 O O . HIS A 1 96 ? -18.749 -2.826 5.483 1.00 97.94 96 HIS A O 1
ATOM 704 N N . PHE A 1 97 ? -17.117 -1.311 5.235 1.00 98.25 97 PHE A N 1
ATOM 705 C CA . PHE A 1 97 ? -16.029 -2.278 5.331 1.00 98.25 97 PHE A CA 1
ATOM 706 C C . PHE A 1 97 ? -15.495 -2.399 6.758 1.00 98.25 97 PHE A C 1
ATOM 708 O O . PHE A 1 97 ? -15.329 -1.410 7.471 1.00 98.25 97 PHE A O 1
ATOM 715 N N . ASP A 1 98 ? -15.259 -3.638 7.173 1.00 98.44 98 ASP A N 1
ATOM 716 C CA . ASP A 1 98 ? -14.613 -4.004 8.434 1.00 98.44 98 ASP A CA 1
ATOM 717 C C . ASP A 1 98 ? -13.080 -3.932 8.299 1.00 98.44 98 ASP A C 1
ATOM 719 O O . ASP A 1 98 ? -12.374 -3.705 9.283 1.00 98.44 98 ASP A O 1
ATOM 723 N N . GLY A 1 99 ? -12.575 -4.047 7.067 1.00 98.44 99 GLY A N 1
ATOM 724 C CA . GLY A 1 99 ? -11.166 -3.902 6.734 1.00 98.44 99 GLY A CA 1
ATOM 725 C C . GLY A 1 99 ? -10.929 -3.315 5.345 1.00 98.44 99 GLY A C 1
ATOM 726 O O . GLY A 1 99 ? -11.740 -3.513 4.439 1.00 98.44 99 GLY A O 1
ATOM 727 N N . ILE A 1 100 ? -9.818 -2.605 5.168 1.00 98.62 100 ILE A N 1
ATOM 728 C CA . ILE A 1 100 ? -9.353 -2.102 3.872 1.00 98.62 100 ILE A CA 1
ATOM 729 C C . ILE A 1 100 ? -7.866 -2.431 3.710 1.00 98.62 100 ILE A C 1
ATOM 731 O O . ILE A 1 100 ? -7.075 -2.100 4.593 1.00 98.62 100 ILE A O 1
ATOM 735 N N . LEU A 1 101 ? -7.500 -3.035 2.580 1.00 98.44 101 LEU A N 1
ATOM 736 C CA . LEU A 1 101 ? -6.130 -3.196 2.094 1.00 98.44 101 LEU A CA 1
ATOM 737 C C . LEU A 1 101 ? -5.961 -2.313 0.854 1.00 98.44 101 LEU A C 1
ATOM 739 O O . LEU A 1 101 ? -6.664 -2.502 -0.138 1.00 98.44 101 LEU A O 1
ATOM 743 N N . TYR A 1 102 ? -5.054 -1.340 0.912 1.00 98.50 102 TYR A N 1
ATOM 744 C CA . TYR A 1 102 ? -4.672 -0.537 -0.251 1.00 98.50 102 TYR A CA 1
ATOM 745 C C . TYR A 1 102 ? -3.231 -0.848 -0.660 1.00 98.50 102 TYR A C 1
ATOM 747 O O . TYR A 1 102 ? -2.289 -0.447 0.022 1.00 98.50 102 TYR A O 1
ATOM 755 N N . ASP A 1 103 ? -3.073 -1.542 -1.780 1.00 97.44 103 ASP A N 1
ATOM 756 C CA . ASP A 1 103 ? -1.778 -1.853 -2.378 1.00 97.44 103 ASP A CA 1
ATOM 757 C C . ASP A 1 103 ? -1.880 -1.659 -3.892 1.00 97.44 103 ASP A C 1
ATOM 759 O O . ASP A 1 103 ? -2.147 -2.568 -4.676 1.00 97.44 103 ASP A O 1
ATOM 763 N N . THR A 1 104 ? -1.779 -0.397 -4.297 1.00 94.62 104 THR A N 1
ATOM 764 C CA . THR A 1 104 ? -1.788 -0.021 -5.711 1.00 94.62 104 THR A CA 1
ATOM 765 C C . THR A 1 104 ? -0.427 0.507 -6.118 1.00 94.62 104 THR A C 1
ATOM 767 O O . THR A 1 104 ? 0.450 0.745 -5.291 1.00 94.62 104 THR A O 1
ATOM 770 N N . TYR A 1 105 ? -0.274 0.743 -7.414 1.00 95.81 105 TYR A N 1
ATOM 771 C CA . TYR A 1 105 ? 0.939 1.299 -7.973 1.00 95.81 105 TYR A CA 1
ATOM 772 C C . TYR A 1 105 ? 0.777 2.808 -8.226 1.00 95.81 105 TYR A C 1
ATOM 774 O O . TYR A 1 105 ? -0.270 3.208 -8.750 1.00 95.81 105 TYR A O 1
ATOM 782 N N . PRO A 1 106 ? 1.776 3.656 -7.910 1.00 95.44 106 PRO A N 1
ATOM 783 C CA . PRO A 1 106 ? 1.759 5.058 -8.323 1.00 95.44 106 PRO A CA 1
ATOM 784 C C . PRO A 1 106 ? 1.607 5.162 -9.845 1.00 95.44 106 PRO A C 1
ATOM 786 O O . PRO A 1 106 ? 2.190 4.382 -10.590 1.00 95.44 106 PRO A O 1
ATOM 789 N N . LEU A 1 107 ? 0.828 6.128 -10.332 1.00 95.12 107 LEU A N 1
ATOM 790 C CA . LEU A 1 107 ? 0.583 6.283 -11.773 1.00 95.12 107 LEU A CA 1
ATOM 791 C C . LEU A 1 107 ? 1.327 7.469 -12.387 1.00 95.12 107 LEU A C 1
ATOM 793 O O . LEU A 1 107 ? 1.290 7.632 -13.604 1.00 95.12 107 LEU A O 1
ATOM 797 N N . SER A 1 108 ? 2.012 8.284 -11.587 1.00 96.06 108 SER A N 1
ATOM 798 C CA . SER A 1 108 ? 2.851 9.382 -12.065 1.00 96.06 108 SER A CA 1
ATOM 799 C C . SER A 1 108 ? 4.034 9.627 -11.137 1.00 96.06 108 SER A C 1
ATOM 801 O O . SER A 1 108 ? 3.995 9.269 -9.960 1.00 96.06 108 SER A O 1
ATOM 803 N N . GLU A 1 109 ? 5.060 10.292 -11.666 1.00 96.44 109 GLU A N 1
ATOM 804 C CA . GLU A 1 109 ? 6.208 10.761 -10.883 1.00 96.44 109 GLU A CA 1
ATOM 805 C C . GLU A 1 109 ? 5.771 11.693 -9.739 1.00 96.44 109 GLU A C 1
ATOM 807 O O . GLU A 1 109 ? 6.152 11.488 -8.589 1.00 96.44 109 GLU A O 1
ATOM 812 N N . GLU A 1 110 ? 4.860 12.627 -10.023 1.00 95.75 110 GLU A N 1
ATOM 813 C CA . GLU A 1 110 ? 4.314 13.582 -9.047 1.00 95.75 110 GLU A CA 1
ATOM 814 C C . GLU A 1 110 ? 3.623 12.901 -7.852 1.00 95.75 110 GLU A C 1
ATOM 816 O O . GLU A 1 110 ? 3.713 13.364 -6.714 1.00 95.75 110 GLU A O 1
ATOM 821 N N . THR A 1 111 ? 2.927 11.787 -8.099 1.00 96.00 111 THR A N 1
ATOM 822 C CA . THR A 1 111 ? 2.152 11.077 -7.069 1.00 96.00 111 THR A CA 1
ATOM 823 C C . THR A 1 111 ? 2.903 9.901 -6.456 1.00 96.00 111 THR A C 1
ATOM 825 O O . THR A 1 111 ? 2.332 9.169 -5.643 1.00 96.00 111 THR A O 1
ATOM 828 N N . TRP A 1 112 ? 4.187 9.727 -6.792 1.00 97.12 112 TRP A N 1
ATOM 829 C CA . TRP A 1 112 ? 4.976 8.568 -6.384 1.00 97.12 112 TRP A CA 1
ATOM 830 C C . TRP A 1 112 ? 4.916 8.329 -4.872 1.00 97.12 112 TRP A C 1
ATOM 832 O O . TRP A 1 112 ? 4.585 7.230 -4.431 1.00 97.12 112 TRP A O 1
ATOM 842 N N . HIS A 1 113 ? 5.138 9.366 -4.066 1.00 97.81 113 HIS A N 1
ATOM 843 C CA . HIS A 1 113 ? 5.136 9.249 -2.606 1.00 97.81 113 HIS A CA 1
ATOM 844 C C . HIS A 1 113 ? 3.762 9.465 -1.952 1.00 97.81 113 HIS A C 1
ATOM 846 O O . HIS A 1 113 ? 3.659 9.356 -0.728 1.00 97.81 113 HIS A O 1
ATOM 852 N N . THR A 1 114 ? 2.722 9.802 -2.722 1.00 97.88 114 THR A N 1
ATOM 853 C CA . THR A 1 114 ? 1.494 10.411 -2.179 1.00 97.88 114 THR A CA 1
ATOM 854 C C . THR A 1 114 ? 0.178 9.837 -2.707 1.00 97.88 114 THR A C 1
ATOM 856 O O . THR A 1 114 ? -0.864 10.157 -2.132 1.00 97.88 114 THR A O 1
ATOM 859 N N . HIS A 1 115 ? 0.174 8.976 -3.734 1.00 97.12 115 HIS A N 1
ATOM 860 C CA . HIS A 1 115 ? -1.063 8.428 -4.319 1.00 97.12 115 HIS A CA 1
ATOM 861 C C . HIS A 1 115 ? -1.980 7.769 -3.273 1.00 97.12 115 HIS A C 1
ATOM 863 O O . HIS A 1 115 ? -3.196 7.976 -3.282 1.00 97.12 115 HIS A O 1
ATOM 869 N N . GLN A 1 116 ? -1.395 7.061 -2.303 1.00 98.44 116 GLN A N 1
ATOM 870 C CA . GLN A 1 116 ? -2.121 6.424 -1.212 1.00 98.44 116 GLN A CA 1
ATOM 871 C C . GLN A 1 116 ? -2.883 7.435 -0.347 1.00 98.44 116 GLN A C 1
ATOM 873 O O . GLN A 1 116 ? -3.989 7.150 0.108 1.00 98.44 116 GLN A O 1
ATOM 878 N N . PHE A 1 117 ? -2.355 8.647 -0.158 1.00 98.38 117 PHE A N 1
ATOM 879 C CA . PHE A 1 117 ? -3.016 9.673 0.651 1.00 98.38 117 PHE A CA 1
ATOM 880 C C . PHE A 1 117 ? -4.286 10.206 -0.013 1.00 98.38 117 PHE A C 1
ATOM 882 O O . PHE A 1 117 ? -5.247 10.514 0.694 1.00 98.38 117 PHE A O 1
ATOM 889 N N . GLY A 1 118 ? -4.327 10.245 -1.351 1.00 96.56 118 GLY A N 1
ATOM 890 C CA . GLY A 1 118 ? -5.537 10.581 -2.105 1.00 96.56 118 GLY A CA 1
ATOM 891 C C . GLY A 1 118 ? -6.689 9.633 -1.770 1.00 96.56 118 GLY A C 1
ATOM 892 O O . GLY A 1 118 ? -7.771 10.078 -1.379 1.00 96.56 118 GLY A O 1
ATOM 893 N N . PHE A 1 119 ? -6.429 8.323 -1.811 1.00 98.19 119 PHE A N 1
ATOM 894 C CA . PHE A 1 119 ? -7.415 7.312 -1.430 1.00 98.19 119 PHE A CA 1
ATOM 895 C C . PHE A 1 119 ? -7.757 7.358 0.065 1.00 98.19 119 PHE A C 1
ATOM 897 O O . PHE A 1 119 ? -8.929 7.294 0.441 1.00 98.19 119 PHE A O 1
ATOM 904 N N . ILE A 1 120 ? -6.755 7.481 0.939 1.00 98.50 120 ILE A N 1
ATOM 905 C CA . ILE A 1 120 ? -6.964 7.438 2.390 1.00 98.50 120 ILE A CA 1
ATOM 906 C C . ILE A 1 120 ? -7.850 8.600 2.851 1.00 98.50 120 ILE A C 1
ATOM 908 O O . ILE A 1 120 ? -8.847 8.372 3.541 1.00 98.50 120 ILE A O 1
ATOM 912 N N . ARG A 1 121 ? -7.522 9.828 2.429 1.00 96.69 121 ARG A N 1
ATOM 913 C CA . ARG A 1 121 ? -8.279 11.033 2.787 1.00 96.69 121 ARG A CA 1
ATOM 914 C C . ARG A 1 121 ? -9.655 11.054 2.122 1.00 96.69 121 ARG A C 1
ATOM 916 O O . ARG A 1 121 ? -10.633 11.412 2.770 1.00 96.69 121 ARG A O 1
ATOM 923 N N . GLY A 1 122 ? -9.743 10.676 0.846 1.00 97.00 122 GLY A N 1
ATOM 924 C CA . GLY A 1 122 ? -11.001 10.725 0.098 1.00 97.00 122 GLY A CA 1
ATOM 925 C C . GLY A 1 122 ? -11.982 9.603 0.447 1.00 97.00 122 GLY A C 1
ATOM 926 O O . GLY A 1 122 ? -13.197 9.782 0.324 1.00 97.00 122 GLY A O 1
ATOM 927 N N . HIS A 1 123 ? -11.481 8.432 0.854 1.00 98.44 123 HIS A N 1
ATOM 928 C CA . HIS A 1 123 ? -12.287 7.210 0.862 1.00 98.44 123 HIS A CA 1
ATOM 929 C C . HIS A 1 123 ? -12.076 6.312 2.079 1.00 98.44 123 HIS A C 1
ATOM 931 O O . HIS A 1 123 ? -13.069 5.893 2.669 1.00 98.44 123 HIS A O 1
ATOM 937 N N . ALA A 1 124 ? -10.843 6.011 2.495 1.00 98.44 124 ALA A N 1
ATOM 938 C CA . ALA A 1 124 ? -10.639 4.995 3.536 1.00 98.44 124 ALA A CA 1
ATOM 939 C C . ALA A 1 124 ? -11.415 5.309 4.828 1.00 98.44 124 ALA A C 1
ATOM 941 O O . ALA A 1 124 ? -12.118 4.445 5.355 1.00 98.44 124 ALA A O 1
ATOM 942 N N . PHE A 1 125 ? -11.373 6.563 5.293 1.00 98.00 125 PHE A N 1
ATOM 943 C CA . PHE A 1 125 ? -12.081 6.955 6.511 1.00 98.00 125 PHE A CA 1
ATOM 944 C C . PHE A 1 125 ? -13.609 6.844 6.377 1.00 98.00 125 PHE A C 1
ATOM 946 O O . PHE A 1 125 ? -14.258 6.313 7.278 1.00 98.00 125 PHE A O 1
ATOM 953 N N . ARG A 1 126 ? -14.216 7.289 5.264 1.00 98.44 126 ARG A N 1
ATOM 954 C CA . ARG A 1 126 ? -15.681 7.192 5.074 1.00 98.44 126 ARG A CA 1
ATOM 955 C C . ARG A 1 126 ? -16.148 5.740 4.914 1.00 98.44 126 ARG A C 1
ATOM 957 O O . ARG A 1 126 ? -17.192 5.366 5.442 1.00 98.44 126 ARG A O 1
ATOM 964 N N . LEU A 1 127 ? -15.351 4.916 4.231 1.00 98.75 127 LEU A N 1
ATOM 965 C CA . LEU A 1 127 ? -15.700 3.547 3.849 1.00 98.75 127 LEU A CA 1
ATOM 966 C C . LEU A 1 127 ? -15.602 2.553 5.010 1.00 98.75 127 LEU A C 1
ATOM 968 O O . LEU A 1 127 ? -16.357 1.577 5.043 1.00 98.75 127 LEU A O 1
ATOM 972 N N . LEU A 1 128 ? -14.711 2.800 5.972 1.00 98.81 128 LEU A N 1
ATOM 973 C CA . LEU A 1 128 ? -14.591 1.975 7.172 1.00 98.81 128 LEU A CA 1
ATOM 974 C C . LEU A 1 128 ? -15.800 2.129 8.102 1.00 98.81 128 LEU A C 1
ATOM 976 O O . LEU A 1 128 ? -16.291 3.234 8.355 1.00 98.81 128 LEU A O 1
ATOM 980 N N . LYS A 1 129 ? -16.232 1.017 8.693 1.00 98.75 129 LYS A N 1
ATOM 981 C CA . LYS A 1 129 ? -17.062 1.009 9.906 1.00 98.75 129 LYS A CA 1
ATOM 982 C C . LYS A 1 129 ? -16.277 1.550 11.111 1.00 98.75 129 LYS A C 1
ATOM 984 O O . LYS A 1 129 ? -15.047 1.455 11.114 1.00 98.75 129 LYS A O 1
ATOM 989 N N . PRO A 1 130 ? -16.950 2.048 12.165 1.00 98.56 130 PRO A N 1
ATOM 990 C CA . PRO A 1 130 ? -16.312 2.231 13.469 1.00 98.56 130 PRO A CA 1
ATOM 991 C C . PRO A 1 130 ? -15.639 0.928 13.926 1.00 98.56 130 PRO A C 1
ATOM 993 O O . PRO A 1 130 ? -16.236 -0.146 13.838 1.00 98.56 130 PRO A O 1
ATOM 996 N N . GLY A 1 131 ? -14.381 1.006 14.360 1.00 98.44 131 GLY A N 1
ATOM 997 C CA . GLY A 1 131 ? -13.558 -0.153 14.717 1.00 98.44 131 GLY A CA 1
ATOM 998 C C . GLY A 1 131 ? -12.960 -0.933 13.537 1.00 98.44 131 GLY A C 1
ATOM 999 O O . GLY A 1 131 ? -12.215 -1.889 13.773 1.00 98.44 131 GLY A O 1
ATOM 1000 N N . GLY A 1 132 ? -13.256 -0.543 12.292 1.00 98.69 132 GLY A N 1
ATOM 1001 C CA . GLY A 1 132 ? -12.661 -1.134 11.095 1.00 98.69 132 GLY A CA 1
ATOM 1002 C C . GLY A 1 132 ? -11.189 -0.745 10.918 1.00 98.69 132 GLY A C 1
ATOM 1003 O O . GLY A 1 132 ? -10.751 0.294 11.420 1.00 98.69 132 GLY A O 1
ATOM 1004 N N . VAL A 1 133 ? -10.423 -1.582 10.214 1.00 98.75 133 VAL A N 1
ATOM 1005 C CA . VAL A 1 133 ? -8.959 -1.451 10.094 1.00 98.75 133 VAL A CA 1
ATOM 1006 C C . VAL A 1 133 ? -8.538 -1.151 8.658 1.00 98.75 133 VAL A C 1
ATOM 1008 O O . VAL A 1 133 ? -8.855 -1.897 7.739 1.00 98.75 133 VAL A O 1
ATOM 1011 N N . LEU A 1 134 ? -7.774 -0.081 8.469 1.00 98.88 134 LEU A N 1
ATOM 1012 C CA . LEU A 1 134 ? -7.022 0.197 7.250 1.00 98.88 134 LEU A CA 1
ATOM 1013 C C . LEU A 1 134 ? -5.590 -0.333 7.394 1.00 98.88 134 LEU A C 1
ATOM 1015 O O . LEU A 1 134 ? -4.914 -0.068 8.391 1.00 98.88 134 LEU A O 1
ATOM 1019 N N . THR A 1 135 ? -5.112 -1.001 6.352 1.00 98.81 135 THR A N 1
ATOM 1020 C CA . THR A 1 135 ? -3.695 -1.251 6.094 1.00 98.81 135 THR A CA 1
ATOM 1021 C C . THR A 1 135 ? -3.372 -0.893 4.646 1.00 98.81 135 THR A C 1
ATOM 1023 O O . THR A 1 135 ? -4.255 -0.887 3.784 1.00 98.81 135 THR A O 1
ATOM 1026 N N . TYR A 1 136 ? -2.126 -0.529 4.377 1.00 98.81 136 TYR A N 1
ATOM 1027 C CA . TYR A 1 136 ? -1.693 -0.117 3.049 1.00 98.81 136 TYR A CA 1
ATOM 1028 C C . TYR A 1 136 ? -0.177 -0.186 2.921 1.00 98.81 136 TYR A C 1
ATOM 1030 O O . TYR A 1 136 ? 0.537 -0.208 3.928 1.00 98.81 136 TYR A O 1
ATOM 1038 N N . CYS A 1 137 ? 0.308 -0.132 1.686 1.00 98.31 137 CYS A N 1
ATOM 1039 C CA . CYS A 1 137 ? 1.720 0.071 1.413 1.00 98.31 137 CYS A CA 1
ATOM 1040 C C . CYS A 1 137 ? 1.980 0.896 0.158 1.00 98.31 137 CYS A C 1
ATOM 1042 O O . CYS A 1 137 ? 1.100 1.124 -0.666 1.00 98.31 137 CYS A O 1
ATOM 1044 N N . ASN A 1 138 ? 3.215 1.385 0.066 1.00 98.50 138 ASN A N 1
ATOM 1045 C CA . ASN A 1 138 ? 3.782 1.988 -1.133 1.00 98.50 138 ASN A CA 1
ATOM 1046 C C . ASN A 1 138 ? 5.286 1.670 -1.142 1.00 98.50 138 ASN A C 1
ATOM 1048 O O . ASN A 1 138 ? 6.118 2.481 -0.726 1.00 98.50 138 ASN A O 1
ATOM 1052 N N . LEU A 1 139 ? 5.629 0.441 -1.542 1.00 98.12 139 LEU A N 1
ATOM 1053 C CA . LEU A 1 139 ? 6.999 -0.071 -1.442 1.00 98.12 139 LEU A CA 1
ATOM 1054 C C . LEU A 1 139 ? 7.987 0.733 -2.288 1.00 98.12 139 LEU A C 1
ATOM 1056 O O . LEU A 1 139 ? 9.100 0.978 -1.836 1.00 98.12 139 LEU A O 1
ATOM 1060 N N . THR A 1 140 ? 7.581 1.203 -3.470 1.00 97.25 140 THR A N 1
ATOM 1061 C CA . THR A 1 140 ? 8.463 2.025 -4.314 1.00 97.25 140 THR A CA 1
ATOM 1062 C C . THR A 1 140 ? 8.827 3.352 -3.639 1.00 97.25 140 THR A C 1
ATOM 1064 O O . THR A 1 140 ? 9.978 3.774 -3.706 1.00 97.25 140 THR A O 1
ATOM 1067 N N . SER A 1 141 ? 7.879 3.990 -2.945 1.00 98.38 141 SER A N 1
ATOM 1068 C CA . SER A 1 141 ? 8.124 5.201 -2.153 1.00 98.38 141 SER A CA 1
ATOM 1069 C C . SER A 1 141 ? 9.014 4.915 -0.946 1.00 98.38 141 SER A C 1
ATOM 1071 O O . SER A 1 141 ? 10.038 5.570 -0.745 1.00 98.38 141 SER A O 1
ATOM 1073 N N . TRP A 1 142 ? 8.637 3.925 -0.135 1.00 98.56 142 TRP A N 1
ATOM 1074 C CA . TRP A 1 142 ? 9.326 3.627 1.118 1.00 98.56 142 TRP A CA 1
ATOM 1075 C C . TRP A 1 142 ? 10.744 3.117 0.882 1.00 98.56 142 TRP A C 1
ATOM 1077 O O . TRP A 1 142 ? 11.653 3.505 1.612 1.00 98.56 142 TRP A O 1
ATOM 1087 N N . GLY A 1 143 ? 10.952 2.305 -0.154 1.00 97.94 143 GLY A N 1
ATOM 1088 C CA . GLY A 1 143 ? 12.272 1.826 -0.539 1.00 97.94 143 GLY A CA 1
ATOM 1089 C C . GLY A 1 143 ? 13.210 2.962 -0.946 1.00 97.94 143 GLY A C 1
ATOM 1090 O O . GLY A 1 143 ? 14.354 2.987 -0.493 1.00 97.94 143 GLY A O 1
ATOM 1091 N N . GLU A 1 144 ? 12.725 3.956 -1.696 1.00 97.25 144 GLU A N 1
ATOM 1092 C CA . GLU A 1 144 ? 13.523 5.140 -2.049 1.00 97.25 144 GLU A CA 1
ATOM 1093 C C . GLU A 1 144 ? 13.838 6.011 -0.820 1.00 97.25 144 GLU A C 1
ATOM 1095 O O . GLU A 1 144 ? 14.976 6.453 -0.629 1.00 97.25 144 GLU A O 1
ATOM 1100 N N . LEU A 1 145 ? 12.862 6.213 0.071 1.00 98.12 145 LEU A N 1
ATOM 1101 C CA . LEU A 1 145 ? 13.049 6.967 1.316 1.00 98.12 145 LEU A CA 1
ATOM 1102 C C . LEU A 1 145 ? 14.055 6.291 2.261 1.00 98.12 145 LEU A C 1
ATOM 1104 O O . LEU A 1 145 ? 14.903 6.972 2.839 1.00 98.12 145 LEU A O 1
ATOM 1108 N N . LEU A 1 146 ? 13.998 4.964 2.390 1.00 97.81 146 LEU A N 1
ATOM 1109 C CA . LEU A 1 146 ? 14.918 4.164 3.213 1.00 97.81 146 LEU A CA 1
ATOM 1110 C C . LEU A 1 146 ? 16.311 4.018 2.594 1.00 97.81 146 LEU A C 1
ATOM 1112 O O . LEU A 1 146 ? 17.278 3.696 3.278 1.00 97.81 146 LEU A O 1
ATOM 1116 N N . LYS A 1 147 ? 16.428 4.256 1.290 1.00 95.50 147 LYS A N 1
ATOM 1117 C CA . LYS A 1 147 ? 17.714 4.290 0.599 1.00 95.50 147 LYS A CA 1
ATOM 1118 C C . LYS A 1 147 ? 18.428 5.630 0.773 1.00 95.50 147 LYS A C 1
ATOM 1120 O O . LYS A 1 147 ? 19.655 5.659 0.805 1.00 95.50 147 LYS A O 1
ATOM 1125 N N . THR A 1 148 ? 17.681 6.733 0.843 1.00 94.44 148 THR A N 1
ATOM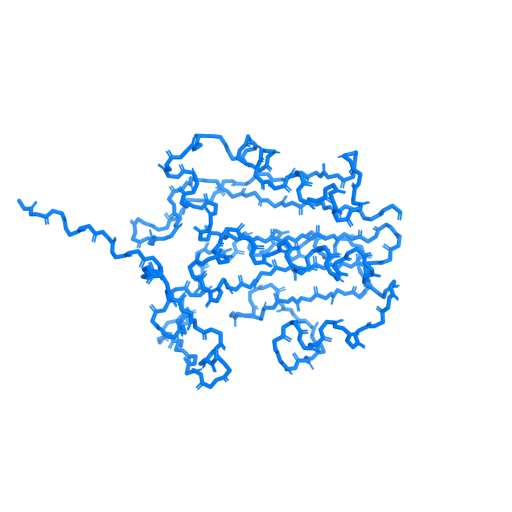 1126 C CA . THR A 1 148 ? 18.249 8.086 0.694 1.00 94.44 148 THR A CA 1
ATOM 1127 C C . THR A 1 148 ? 18.137 8.976 1.929 1.00 94.44 148 THR A C 1
ATOM 1129 O O . THR A 1 148 ? 19.016 9.808 2.144 1.00 94.44 148 THR A O 1
ATOM 1132 N N . LYS A 1 149 ? 17.076 8.839 2.733 1.00 97.69 149 LYS A N 1
ATOM 1133 C CA . LYS A 1 149 ? 16.749 9.786 3.815 1.00 97.69 149 LYS A CA 1
ATOM 1134 C C . LYS A 1 149 ? 16.692 9.151 5.199 1.00 97.69 149 LYS A C 1
ATOM 1136 O O . LYS A 1 149 ? 17.015 9.819 6.175 1.00 97.69 149 LYS A O 1
ATOM 1141 N N . TYR A 1 150 ? 16.293 7.886 5.291 1.00 98.44 150 TYR A N 1
ATOM 1142 C CA . TYR A 1 150 ? 16.007 7.228 6.564 1.00 98.44 150 TYR A CA 1
ATOM 1143 C C . TYR A 1 150 ? 16.787 5.929 6.722 1.00 98.44 150 TYR A C 1
ATOM 1145 O O . TYR A 1 150 ? 16.865 5.136 5.795 1.00 98.44 150 TYR A O 1
ATOM 1153 N N . SER A 1 151 ? 17.301 5.674 7.924 1.00 97.69 151 SER A N 1
ATOM 1154 C CA . SER A 1 151 ? 17.897 4.386 8.311 1.00 97.69 151 SER A CA 1
ATOM 1155 C C . SER A 1 151 ? 17.008 3.567 9.256 1.00 97.69 151 SER A C 1
ATOM 1157 O O . SER A 1 151 ? 17.303 2.401 9.519 1.00 97.69 151 SER A O 1
ATOM 1159 N N . ASP A 1 152 ? 15.907 4.151 9.745 1.00 98.31 152 ASP A N 1
ATOM 1160 C CA . ASP A 1 152 ? 14.902 3.481 10.566 1.00 98.31 152 ASP A CA 1
ATOM 1161 C C . ASP A 1 152 ? 13.508 3.585 9.930 1.00 98.31 152 ASP A C 1
ATOM 1163 O O . ASP A 1 152 ? 13.021 4.674 9.616 1.00 98.31 152 ASP A O 1
ATOM 1167 N N . ILE A 1 153 ? 12.862 2.430 9.747 1.00 98.56 153 ILE A N 1
ATOM 1168 C CA . ILE A 1 153 ? 11.559 2.319 9.079 1.00 98.56 153 ILE A CA 1
ATOM 1169 C C . ILE A 1 153 ? 10.408 2.891 9.907 1.00 98.56 153 ILE A C 1
ATOM 1171 O O . ILE A 1 153 ? 9.441 3.397 9.336 1.00 98.56 153 ILE A O 1
ATOM 1175 N N . SER A 1 154 ? 10.521 2.871 11.235 1.00 98.25 154 SER A N 1
ATOM 1176 C CA . SER A 1 154 ? 9.500 3.440 12.116 1.00 98.25 154 SER A CA 1
ATOM 1177 C C . SER A 1 154 ? 9.570 4.962 12.084 1.00 98.25 154 SER A C 1
ATOM 1179 O O . SER A 1 154 ? 8.532 5.606 11.962 1.00 98.25 154 SER A O 1
ATOM 1181 N N . THR A 1 155 ? 10.778 5.535 12.101 1.00 98.69 155 THR A N 1
ATOM 1182 C CA . THR A 1 155 ? 10.985 6.980 11.914 1.00 98.69 155 THR A CA 1
ATOM 1183 C C . THR A 1 155 ? 10.484 7.440 10.545 1.00 98.69 155 THR A C 1
ATOM 1185 O O . THR A 1 155 ? 9.730 8.409 10.474 1.00 98.69 155 THR A O 1
ATOM 1188 N N . MET A 1 156 ? 10.811 6.711 9.468 1.00 98.75 156 MET A N 1
ATOM 1189 C CA . MET A 1 156 ? 10.296 7.003 8.121 1.00 98.75 156 MET A CA 1
ATOM 1190 C C . MET A 1 156 ? 8.765 7.046 8.112 1.00 98.75 156 MET A C 1
ATOM 1192 O O . MET A 1 156 ? 8.177 8.013 7.625 1.00 98.75 156 MET A O 1
ATOM 1196 N N . PHE A 1 157 ? 8.110 6.036 8.693 1.00 98.81 157 PHE A N 1
ATOM 1197 C CA . PHE A 1 157 ? 6.651 5.989 8.755 1.00 98.81 157 PHE A CA 1
ATOM 1198 C C . PHE A 1 157 ? 6.073 7.138 9.593 1.00 98.81 157 PHE A C 1
ATOM 1200 O O . PHE A 1 157 ? 5.126 7.806 9.170 1.00 98.81 157 PHE A O 1
ATOM 1207 N N . GLN A 1 158 ? 6.664 7.404 10.759 1.00 98.62 158 GLN A N 1
ATOM 1208 C CA . GLN A 1 158 ? 6.215 8.452 11.670 1.00 98.62 158 GLN A CA 1
ATOM 1209 C C . GLN A 1 158 ? 6.276 9.841 11.026 1.00 98.62 158 GLN A C 1
ATOM 1211 O O . GLN A 1 158 ? 5.340 10.622 11.172 1.00 98.62 158 GLN A O 1
ATOM 1216 N N . GLU A 1 159 ? 7.352 10.153 10.309 1.00 98.69 159 GLU A N 1
ATOM 1217 C CA . GLU A 1 159 ? 7.541 11.479 9.717 1.00 98.69 159 GLU A CA 1
ATOM 1218 C C . GLU A 1 159 ? 6.787 11.660 8.399 1.00 98.69 159 GLU A C 1
ATOM 1220 O O . GLU A 1 159 ? 6.283 12.747 8.124 1.00 98.69 159 GLU A O 1
ATOM 1225 N N . THR A 1 160 ? 6.696 10.609 7.579 1.00 98.69 160 THR A N 1
ATOM 1226 C CA . THR A 1 160 ? 6.189 10.745 6.203 1.00 98.69 160 THR A CA 1
ATOM 1227 C C . THR A 1 160 ? 4.744 10.296 6.027 1.00 98.69 160 THR A C 1
ATOM 1229 O O . THR A 1 160 ? 4.096 10.725 5.076 1.00 98.69 160 THR A O 1
ATOM 1232 N N . GLN A 1 161 ? 4.224 9.440 6.912 1.00 98.81 161 GLN A N 1
ATOM 1233 C CA . GLN A 1 161 ? 2.902 8.832 6.747 1.00 98.81 161 GLN A CA 1
ATOM 1234 C C . GLN A 1 161 ? 1.892 9.315 7.793 1.00 98.81 161 GLN A C 1
ATOM 1236 O O . GLN A 1 161 ? 0.758 9.648 7.448 1.00 98.81 161 GLN A O 1
ATOM 1241 N N . VAL A 1 162 ? 2.287 9.381 9.071 1.00 98.81 162 VAL A N 1
ATOM 1242 C CA . VAL A 1 162 ? 1.366 9.719 10.173 1.00 98.81 162 VAL A CA 1
ATOM 1243 C C . VAL A 1 162 ? 0.660 11.067 9.983 1.00 98.81 162 VAL A C 1
ATOM 1245 O O . VAL A 1 162 ? -0.558 11.079 10.158 1.00 98.81 162 VAL A O 1
ATOM 1248 N N . PRO A 1 163 ? 1.315 12.171 9.568 1.00 98.75 163 PRO A N 1
ATOM 1249 C CA . PRO A 1 163 ? 0.620 13.445 9.366 1.00 98.75 163 PRO A CA 1
ATOM 1250 C C . PRO A 1 163 ? -0.587 13.336 8.421 1.00 98.75 163 PRO A C 1
ATOM 1252 O O . PRO A 1 163 ? -1.681 13.778 8.767 1.00 98.75 163 PRO A O 1
ATOM 1255 N N . ALA A 1 164 ? -0.434 12.647 7.286 1.00 98.62 164 ALA A N 1
ATOM 1256 C CA . ALA A 1 164 ? -1.515 12.454 6.320 1.00 98.62 164 ALA A CA 1
ATOM 1257 C C . ALA A 1 164 ? -2.640 11.544 6.855 1.00 98.62 164 ALA A C 1
ATOM 1259 O O . ALA A 1 164 ? -3.812 11.755 6.538 1.00 98.62 164 ALA A O 1
ATOM 1260 N N . LEU A 1 165 ? -2.312 10.553 7.696 1.00 98.81 165 LEU A N 1
ATOM 1261 C CA . LEU A 1 165 ? -3.313 9.719 8.377 1.00 98.81 165 LEU A CA 1
ATOM 1262 C C . LEU A 1 165 ? -4.154 10.538 9.365 1.00 98.81 165 LEU A C 1
ATOM 1264 O O . LEU A 1 165 ? -5.371 10.355 9.438 1.00 98.81 165 LEU A O 1
ATOM 1268 N N . LEU A 1 166 ? -3.527 11.460 10.099 1.00 98.69 166 LEU A N 1
ATOM 1269 C CA . LEU A 1 166 ? -4.230 12.358 11.017 1.00 98.69 166 LEU A CA 1
ATOM 1270 C C . LEU A 1 166 ? -5.135 13.332 10.259 1.00 98.69 166 LEU A C 1
ATOM 1272 O O . LEU A 1 166 ? -6.295 13.510 10.621 1.00 98.69 166 LEU A O 1
ATOM 1276 N N . GLU A 1 167 ? -4.642 13.901 9.158 1.00 98.38 167 GLU A N 1
ATOM 1277 C CA . GLU A 1 167 ? -5.435 14.762 8.271 1.00 98.38 167 GLU A CA 1
ATOM 1278 C C . GLU A 1 167 ? -6.623 14.030 7.631 1.00 98.38 167 GLU A C 1
ATOM 1280 O O . GLU A 1 167 ? -7.639 14.652 7.328 1.00 98.38 167 GLU A O 1
ATOM 1285 N N . ALA A 1 168 ? -6.524 12.712 7.437 1.00 98.31 168 ALA A N 1
ATOM 1286 C CA . ALA A 1 168 ? -7.634 11.881 6.978 1.00 98.31 168 ALA A CA 1
ATOM 1287 C C . ALA A 1 168 ? -8.683 11.586 8.072 1.00 98.31 168 ALA A C 1
ATOM 1289 O O . ALA A 1 168 ? -9.722 11.001 7.771 1.00 98.31 168 ALA A O 1
ATOM 1290 N N . GLY A 1 169 ? -8.434 11.984 9.325 1.00 98.44 169 GLY A N 1
ATOM 1291 C CA . GLY A 1 169 ? -9.367 11.856 10.450 1.00 98.44 169 GLY A CA 1
ATOM 1292 C C . GLY A 1 169 ? -9.059 10.714 11.423 1.00 98.44 169 GLY A C 1
ATOM 1293 O O . GLY A 1 169 ? -9.798 10.517 12.395 1.00 98.44 169 GLY A O 1
ATOM 1294 N N . PHE A 1 170 ? -7.983 9.952 11.209 1.00 98.69 170 PHE A N 1
ATOM 1295 C CA . PHE A 1 170 ? -7.550 8.947 12.181 1.00 98.69 170 PHE A CA 1
ATOM 1296 C C . PHE A 1 170 ? -6.908 9.607 13.403 1.00 98.69 170 PHE A C 1
ATOM 1298 O O . PHE A 1 170 ? -6.364 10.705 13.330 1.00 98.69 170 PHE A O 1
ATOM 1305 N N . ARG A 1 171 ? -6.979 8.928 14.549 1.00 98.62 171 ARG A N 1
ATOM 1306 C CA . ARG A 1 171 ? -6.397 9.424 15.801 1.00 98.62 171 ARG A CA 1
ATOM 1307 C C . ARG A 1 171 ? -5.050 8.753 16.071 1.00 98.62 171 ARG A C 1
ATOM 1309 O O . ARG A 1 171 ? -4.929 7.568 15.746 1.00 98.62 171 ARG A O 1
ATOM 1316 N N . PRO A 1 172 ? -4.072 9.445 16.682 1.00 98.25 172 PRO A N 1
ATOM 1317 C CA . PRO A 1 172 ? -2.744 8.886 16.938 1.00 98.25 172 PRO A CA 1
ATOM 1318 C C . PRO A 1 172 ? -2.774 7.547 17.687 1.00 98.25 172 PRO A C 1
ATOM 1320 O O . PRO A 1 172 ? -2.090 6.606 17.299 1.00 98.25 172 PRO A O 1
ATOM 1323 N N . GLU A 1 173 ? -3.622 7.416 18.709 1.00 98.44 173 GLU A N 1
ATOM 1324 C CA . GLU A 1 173 ? -3.763 6.207 19.534 1.00 98.44 173 GLU A CA 1
ATOM 1325 C C . GLU A 1 173 ? -4.280 4.974 18.766 1.00 98.44 173 GLU A C 1
ATOM 1327 O O . GLU A 1 173 ? -4.127 3.832 19.217 1.00 98.44 173 GLU A O 1
ATOM 1332 N N . ASN A 1 174 ? -4.865 5.205 17.588 1.00 98.62 174 ASN A N 1
ATOM 1333 C CA . ASN A 1 174 ? -5.407 4.176 16.708 1.00 98.62 174 ASN A CA 1
ATOM 1334 C C . ASN A 1 174 ? -4.488 3.844 15.524 1.00 98.62 174 ASN A C 1
ATOM 1336 O O . ASN A 1 174 ? -4.861 3.014 14.691 1.00 98.62 174 ASN A O 1
ATOM 1340 N N . ILE A 1 175 ? -3.311 4.469 15.438 1.00 98.81 175 ILE A N 1
ATOM 1341 C CA . ILE A 1 175 ? -2.293 4.177 14.429 1.00 98.81 175 ILE A CA 1
ATOM 1342 C C . ILE A 1 175 ? -1.226 3.305 15.085 1.00 98.81 175 ILE A C 1
ATOM 1344 O O . ILE A 1 175 ? -0.525 3.727 16.002 1.00 98.81 175 ILE A O 1
ATOM 1348 N N . ARG A 1 176 ? -1.112 2.061 14.624 1.00 98.69 176 ARG A N 1
ATOM 1349 C CA . ARG A 1 176 ? -0.093 1.107 15.078 1.00 98.69 176 ARG A CA 1
ATOM 1350 C C . ARG A 1 176 ? 0.680 0.578 13.884 1.00 98.69 176 ARG A C 1
ATOM 1352 O O . ARG A 1 176 ? 0.195 0.627 12.757 1.00 98.69 176 ARG A O 1
ATOM 1359 N N . THR A 1 177 ? 1.865 0.043 14.131 1.00 98.69 177 THR A N 1
ATOM 1360 C CA . THR A 1 177 ? 2.702 -0.568 13.099 1.00 98.69 177 THR A CA 1
ATOM 1361 C C . THR A 1 177 ? 3.209 -1.925 13.572 1.00 98.69 177 THR A C 1
ATOM 1363 O O . THR A 1 177 ? 3.366 -2.169 14.770 1.00 98.69 177 THR A O 1
ATOM 1366 N N . GLN A 1 178 ? 3.442 -2.827 12.626 1.00 98.44 178 GLN A N 1
ATOM 1367 C CA . GLN A 1 178 ? 4.154 -4.082 12.837 1.00 98.44 178 GLN A CA 1
ATOM 1368 C C . GLN A 1 178 ? 5.318 -4.136 11.857 1.00 98.44 178 GLN A C 1
ATOM 1370 O O . GLN A 1 178 ? 5.119 -3.978 10.656 1.00 98.44 178 GLN A O 1
ATOM 1375 N N . VAL A 1 179 ? 6.529 -4.342 12.364 1.00 98.38 179 VAL A N 1
ATOM 1376 C CA . VAL A 1 179 ? 7.732 -4.478 11.538 1.00 98.38 179 VAL A CA 1
ATOM 1377 C C . VAL A 1 179 ? 8.089 -5.954 11.449 1.00 98.38 179 VAL A C 1
ATOM 1379 O O . VAL A 1 179 ? 8.084 -6.648 12.464 1.00 98.38 179 VAL A O 1
ATOM 1382 N N . MET A 1 180 ? 8.412 -6.424 10.248 1.00 97.31 180 MET A N 1
ATOM 1383 C CA . MET A 1 180 ? 8.893 -7.786 10.022 1.00 97.31 180 MET A CA 1
ATOM 1384 C C . MET A 1 180 ? 10.191 -7.777 9.214 1.00 97.31 180 MET A C 1
ATOM 1386 O O . MET A 1 180 ? 10.393 -6.925 8.349 1.00 97.31 180 MET A O 1
ATOM 1390 N N . GLU A 1 181 ? 11.065 -8.733 9.514 1.00 98.00 181 GLU A N 1
ATOM 1391 C CA . GLU A 1 181 ? 12.259 -9.028 8.722 1.00 98.00 181 GLU A CA 1
ATOM 1392 C C . GLU A 1 181 ? 11.831 -9.627 7.380 1.00 98.00 181 GLU A C 1
ATOM 1394 O O . GLU A 1 181 ? 11.080 -10.605 7.335 1.00 98.00 181 GLU A O 1
ATOM 1399 N N . LEU A 1 182 ? 12.299 -9.027 6.291 1.00 97.75 182 LEU A N 1
ATOM 1400 C CA . LEU A 1 182 ? 12.106 -9.531 4.938 1.00 97.75 182 LEU A CA 1
ATOM 1401 C C . LEU A 1 182 ? 13.210 -8.942 4.065 1.00 97.75 182 LEU A C 1
ATOM 1403 O O . LEU A 1 182 ? 13.184 -7.759 3.732 1.00 97.75 182 LEU A O 1
ATOM 1407 N N . VAL A 1 183 ? 14.202 -9.765 3.735 1.00 97.94 183 VAL A N 1
ATOM 1408 C CA . VAL A 1 183 ? 15.334 -9.345 2.907 1.00 97.94 183 VAL A CA 1
ATOM 1409 C C . VAL A 1 183 ? 14.926 -9.455 1.434 1.00 97.94 183 VAL A C 1
ATOM 1411 O O . VAL A 1 183 ? 14.644 -10.571 0.987 1.00 97.94 183 VAL A O 1
ATOM 1414 N N . PRO A 1 184 ? 14.873 -8.340 0.680 1.00 97.56 184 PRO A N 1
ATOM 1415 C CA . PRO A 1 184 ? 14.540 -8.380 -0.739 1.00 97.56 184 PRO A CA 1
ATOM 1416 C C . PRO A 1 184 ? 15.659 -9.061 -1.552 1.00 97.56 184 PRO A C 1
ATOM 1418 O O . PRO A 1 184 ? 16.815 -9.091 -1.111 1.00 97.56 184 PRO A O 1
ATOM 1421 N N . PRO A 1 185 ? 15.351 -9.589 -2.751 1.00 97.44 185 PRO A N 1
ATOM 1422 C CA . PRO A 1 185 ? 16.361 -10.058 -3.694 1.00 97.44 185 PRO A CA 1
ATOM 1423 C C . PRO A 1 185 ? 17.413 -8.981 -3.993 1.00 97.44 185 PRO A C 1
ATOM 1425 O O . PRO A 1 185 ? 17.107 -7.790 -4.033 1.00 97.44 185 PRO A O 1
ATOM 1428 N N . ALA A 1 186 ? 18.661 -9.393 -4.233 1.00 95.31 186 ALA A N 1
ATOM 1429 C CA . ALA A 1 186 ? 19.773 -8.466 -4.480 1.00 95.31 186 ALA A CA 1
ATOM 1430 C C . ALA A 1 186 ? 19.585 -7.608 -5.747 1.00 95.31 186 ALA A C 1
ATOM 1432 O O . ALA A 1 186 ? 20.185 -6.541 -5.871 1.00 95.31 186 ALA A O 1
ATOM 1433 N N . ASP A 1 187 ? 18.770 -8.082 -6.683 1.00 93.94 187 ASP A N 1
ATOM 1434 C CA . ASP A 1 187 ? 18.394 -7.426 -7.930 1.00 93.94 187 ASP A CA 1
ATOM 1435 C C . ASP A 1 187 ? 17.065 -6.651 -7.845 1.00 93.94 187 ASP A C 1
ATOM 1437 O O . ASP A 1 187 ? 16.652 -6.050 -8.841 1.00 93.94 187 ASP A O 1
ATOM 1441 N N . CYS A 1 188 ? 16.424 -6.585 -6.669 1.00 95.88 188 CYS A N 1
ATOM 1442 C CA . CYS A 1 188 ? 15.223 -5.777 -6.470 1.00 95.88 188 CYS A CA 1
ATOM 1443 C C . CYS A 1 188 ? 15.524 -4.291 -6.725 1.00 95.88 188 CYS A C 1
ATOM 1445 O O . CYS A 1 188 ? 16.396 -3.675 -6.105 1.00 95.88 188 CYS A O 1
ATOM 1447 N N . ARG A 1 189 ? 14.784 -3.690 -7.662 1.00 93.81 189 ARG A N 1
ATOM 1448 C CA . ARG A 1 189 ? 15.071 -2.332 -8.160 1.00 93.81 189 ARG A CA 1
ATOM 1449 C C . ARG A 1 189 ? 14.483 -1.210 -7.309 1.00 93.81 189 ARG A C 1
ATOM 1451 O O . ARG A 1 189 ? 14.916 -0.069 -7.453 1.00 93.81 189 ARG A O 1
ATOM 1458 N N . TYR A 1 190 ? 13.491 -1.512 -6.478 1.00 96.31 190 TYR A N 1
ATOM 1459 C CA . TYR A 1 190 ? 12.699 -0.515 -5.750 1.00 96.31 190 TYR A CA 1
ATOM 1460 C C . TYR A 1 190 ? 12.764 -0.666 -4.231 1.00 96.31 190 TYR A C 1
ATOM 1462 O O . TYR A 1 190 ? 12.333 0.247 -3.535 1.00 96.31 190 TYR A O 1
ATOM 1470 N N . TYR A 1 191 ? 13.307 -1.768 -3.702 1.00 97.81 191 TYR A N 1
ATOM 1471 C CA . TYR A 1 191 ? 13.400 -1.997 -2.263 1.00 97.81 191 TYR A CA 1
ATOM 1472 C C . TYR A 1 191 ? 14.696 -2.731 -1.903 1.00 97.81 191 TYR A C 1
ATOM 1474 O O . TYR A 1 191 ? 15.009 -3.765 -2.478 1.00 97.81 191 TYR A O 1
ATOM 1482 N N . ALA A 1 192 ? 15.452 -2.201 -0.939 1.00 97.56 192 ALA A N 1
ATOM 1483 C CA . ALA A 1 192 ? 16.718 -2.794 -0.481 1.00 97.56 192 ALA A CA 1
ATOM 1484 C C . ALA A 1 192 ? 16.822 -2.912 1.051 1.00 97.56 192 ALA A C 1
ATOM 1486 O O . ALA A 1 192 ? 17.782 -3.478 1.571 1.00 97.56 192 ALA A O 1
ATOM 1487 N N . PHE A 1 193 ? 15.860 -2.355 1.792 1.00 98.19 193 PHE A N 1
ATOM 1488 C CA . PHE A 1 193 ? 15.877 -2.375 3.252 1.00 98.19 193 PHE A CA 1
ATOM 1489 C C . PHE A 1 193 ? 15.485 -3.777 3.762 1.00 98.19 193 PHE A C 1
ATOM 1491 O O . PHE A 1 193 ? 14.532 -4.348 3.241 1.00 98.19 193 PHE A O 1
ATOM 1498 N N . PRO A 1 194 ? 16.148 -4.350 4.785 1.00 98.06 194 PRO A N 1
ATOM 1499 C CA . PRO A 1 194 ? 15.937 -5.750 5.194 1.00 98.06 194 PRO A CA 1
ATOM 1500 C C . PRO A 1 194 ? 14.665 -5.980 6.031 1.00 98.06 194 PRO A C 1
ATOM 1502 O O . PRO A 1 194 ? 14.494 -7.027 6.656 1.00 98.06 194 PRO A O 1
ATOM 1505 N N . ARG A 1 195 ? 13.786 -4.979 6.110 1.00 98.44 195 ARG A N 1
ATOM 1506 C CA . ARG A 1 195 ? 12.558 -4.999 6.907 1.00 98.44 195 ARG A CA 1
ATOM 1507 C C . ARG A 1 195 ? 11.436 -4.304 6.150 1.00 98.44 195 ARG A C 1
ATOM 1509 O O . ARG A 1 195 ? 11.677 -3.356 5.402 1.00 98.44 195 ARG A O 1
ATOM 1516 N N . VAL A 1 196 ? 10.208 -4.723 6.409 1.00 98.44 196 VAL A N 1
ATOM 1517 C CA . VAL A 1 196 ? 8.977 -4.091 5.914 1.00 98.44 196 VAL A CA 1
ATOM 1518 C C . VAL A 1 196 ? 8.064 -3.750 7.091 1.00 98.44 196 VAL A C 1
ATOM 1520 O O . VAL A 1 196 ? 8.216 -4.298 8.186 1.00 98.44 196 VAL A O 1
ATOM 1523 N N . LEU A 1 197 ? 7.142 -2.809 6.886 1.00 98.56 197 LEU A N 1
ATOM 1524 C CA . LEU A 1 197 ? 6.275 -2.272 7.932 1.00 98.56 197 LEU A CA 1
ATOM 1525 C C . LEU A 1 197 ? 4.812 -2.349 7.501 1.00 98.56 197 LEU A C 1
ATOM 1527 O O . LEU A 1 197 ? 4.425 -1.763 6.502 1.00 98.56 197 LEU A O 1
ATOM 1531 N N . THR A 1 198 ? 3.998 -3.029 8.301 1.00 98.75 198 THR A N 1
ATOM 1532 C CA . THR A 1 198 ? 2.545 -3.141 8.136 1.00 98.75 198 THR A CA 1
ATOM 1533 C C . THR A 1 198 ? 1.843 -2.119 9.035 1.00 98.75 198 THR A C 1
ATOM 1535 O O . THR A 1 198 ? 1.927 -2.247 10.262 1.00 98.75 198 THR A O 1
ATOM 1538 N N . PRO A 1 199 ? 1.153 -1.102 8.492 1.00 98.75 199 PRO A N 1
ATOM 1539 C CA . PRO A 1 199 ? 0.347 -0.190 9.295 1.00 98.75 19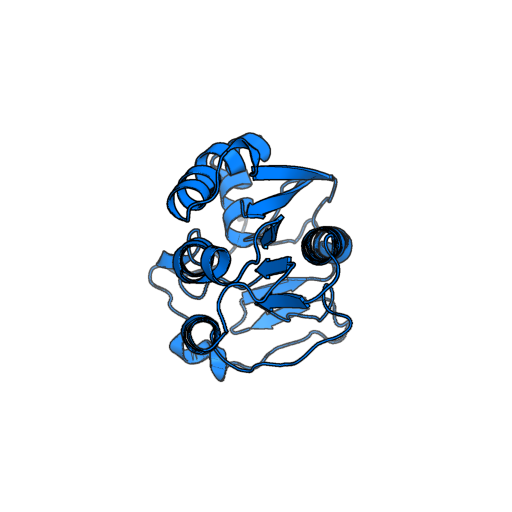9 PRO A CA 1
ATOM 1540 C C . PRO A 1 199 ? -1.006 -0.816 9.661 1.00 98.75 199 PRO A C 1
ATOM 1542 O O . PRO A 1 199 ? -1.655 -1.450 8.833 1.00 98.75 199 PRO A O 1
ATOM 1545 N N . LEU A 1 200 ? -1.456 -0.605 10.898 1.00 98.75 200 LEU A N 1
ATOM 1546 C CA . LEU A 1 200 ? -2.781 -0.970 11.398 1.00 98.75 200 LEU A CA 1
ATOM 1547 C C . LEU A 1 200 ? -3.470 0.302 11.891 1.00 98.75 200 LEU A C 1
ATOM 1549 O O . LEU A 1 200 ? -3.231 0.762 13.010 1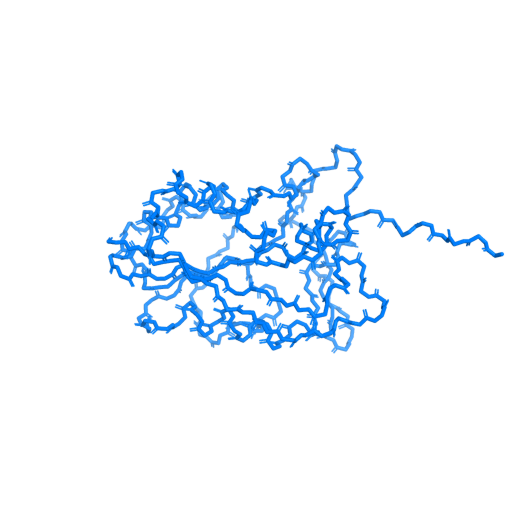.00 98.75 200 LEU A O 1
ATOM 1553 N N . VAL A 1 201 ? -4.306 0.882 11.036 1.00 98.81 201 VAL A N 1
ATOM 1554 C CA . VAL A 1 201 ? -4.947 2.180 11.261 1.00 98.81 201 VAL A CA 1
ATOM 1555 C C . VAL A 1 201 ? -6.432 1.960 11.526 1.00 98.81 201 VAL A C 1
ATOM 1557 O O . VAL A 1 201 ? -7.197 1.635 10.622 1.00 98.81 201 VAL A O 1
ATOM 1560 N N . THR A 1 202 ? -6.852 2.092 12.782 1.00 98.81 202 THR A N 1
ATOM 1561 C CA . THR A 1 202 ? -8.228 1.768 13.194 1.00 98.81 202 THR A CA 1
ATOM 1562 C C . THR A 1 202 ? -9.121 3.010 13.182 1.00 98.81 202 THR A C 1
ATOM 1564 O O . THR A 1 202 ? -8.779 4.049 13.753 1.00 98.81 202 THR A O 1
ATOM 1567 N N . LYS A 1 203 ? -10.299 2.916 12.563 1.00 98.69 203 LYS A N 1
ATOM 1568 C CA . LYS A 1 203 ? -11.313 3.974 12.643 1.00 98.69 203 LYS A CA 1
ATOM 1569 C C . LYS A 1 203 ? -11.970 3.979 14.028 1.00 98.69 203 LYS A C 1
ATOM 1571 O O . LYS A 1 203 ? -12.279 2.916 14.565 1.00 98.69 203 LYS A O 1
ATOM 1576 N N . HIS A 1 204 ? -12.168 5.171 14.589 1.00 96.56 204 HIS A N 1
ATOM 1577 C CA . HIS A 1 204 ? -12.875 5.366 15.858 1.00 96.56 204 HIS A CA 1
ATOM 1578 C C . HIS A 1 204 ? -14.399 5.348 15.693 1.00 96.56 204 HIS A C 1
ATOM 1580 O O . HIS A 1 204 ? -14.882 5.557 14.556 1.00 96.56 204 HIS A O 1
#

Organism: Rousettus aegyptiacus (NCBI:txid9407)